Protein AF-0000000072281196 (afdb_homodimer)

Radius of gyration: 19.86 Å; Cα contacts (8 Å, |Δi|>4): 690; chains: 2; bounding box: 37×62×45 Å

Solvent-accessible surface area (backbone atoms only — not comparable to full-atom values): 16661 Å² total; per-residue (Å²): 134,69,50,53,49,83,73,92,61,89,64,59,69,56,90,56,30,40,40,41,56,37,42,72,69,38,59,84,26,31,44,44,66,24,42,41,76,70,41,63,38,76,41,50,72,68,54,45,49,52,47,49,51,49,43,40,70,46,62,42,52,48,42,40,29,27,31,32,65,86,76,60,30,38,40,30,35,32,30,33,40,55,41,82,31,65,46,61,56,46,30,25,38,22,37,49,43,76,69,27,63,27,79,91,58,58,94,67,58,54,66,54,54,49,52,52,50,45,50,51,54,31,50,78,66,50,24,49,32,39,35,38,70,44,45,75,89,52,42,66,60,44,42,75,68,63,32,40,83,72,39,32,21,30,35,39,75,108,132,69,49,53,49,83,72,93,61,89,63,59,70,56,91,57,30,40,39,41,54,38,40,73,69,36,59,84,26,32,44,46,66,26,43,41,76,71,42,64,37,75,41,49,72,68,52,46,50,52,47,50,51,49,42,41,70,46,63,41,52,47,43,39,28,26,31,30,66,88,77,60,30,40,41,29,37,35,31,33,41,56,40,84,31,66,46,59,56,47,32,25,38,23,37,52,43,76,70,26,64,28,78,93,58,59,94,67,60,54,69,53,54,49,52,53,49,45,51,50,54,30,50,77,65,50,24,50,32,40,35,38,70,42,46,77,88,52,42,66,60,43,42,73,68,65,31,40,83,70,40,33,21,31,36,39,76,108

Organism: Entamoeba histolytica (strain ATCC 30459 / HM-1:IMSS / ABRM) (NCBI:txid294381)

Secondary structure (DSSP, 8-state):
--BSS--SSPPPEETTEEEEE-BGGGGTTTHHHHHTTTS-----HHHHHHHHHHHHHHT-EEEEEEEETTTTEEEEEEEEEEEE-SHHHH-EEEEEEEEEE-GGGTTSSHHHHHHHHHHHHHHHTTEEEEEEEE-GGGHHHHHHTT-EEEEEEEEEE-/--BSS--SSPPPEETTEEEEE-BGGGGTTTHHHHHTTTS-----HHHHHHHHHHHHHHT-EEEEEEEETTTTEEEEEEEEEEEE-SHHHH-EEEEEEEEEE-GGGTTSSHHHHHHHHHHHHHHHTTEEEEEEEE-GGGHHHHHH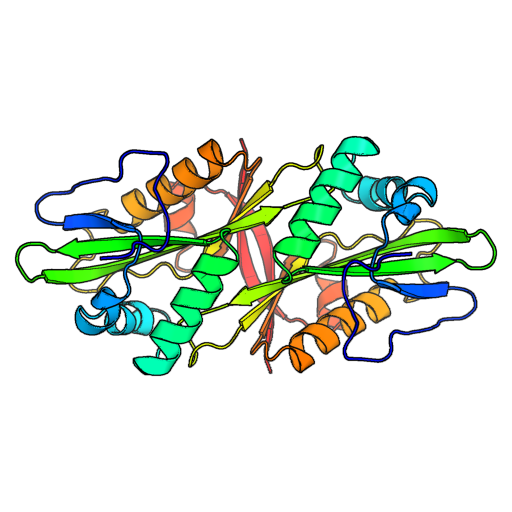TT-EEEEEEEEEE-

Structure (mmCIF, N/CA/C/O backbone):
data_AF-0000000072281196-model_v1
#
loop_
_entity.id
_entity.type
_entity.pdbx_description
1 polymer 'Glucosamine 6-phosphate N-acetyltransferase'
#
loop_
_atom_site.group_PDB
_atom_site.id
_atom_site.type_symbol
_atom_site.label_atom_id
_atom_site.label_alt_id
_atom_site.label_comp_id
_atom_site.label_asym_id
_atom_site.label_entity_id
_atom_site.label_seq_id
_atom_site.pdbx_PDB_ins_code
_atom_site.Cartn_x
_atom_site.Cartn_y
_atom_site.Cartn_z
_atom_site.occupancy
_atom_site.B_iso_or_equiv
_atom_site.auth_seq_id
_atom_site.auth_comp_id
_atom_site.auth_asym_id
_atom_site.auth_atom_id
_atom_site.pdbx_PDB_model_num
ATOM 1 N N . MET A 1 1 ? 6.977 12.156 24.516 1 64.81 1 MET A N 1
ATOM 2 C CA . MET A 1 1 ? 5.891 11.852 23.578 1 64.81 1 MET A CA 1
ATOM 3 C C . MET A 1 1 ? 6.371 10.93 22.469 1 64.81 1 MET A C 1
ATOM 5 O O . MET A 1 1 ? 7.465 11.117 21.938 1 64.81 1 MET A O 1
ATOM 9 N N . THR A 1 2 ? 5.777 9.734 22.359 1 86.81 2 THR A N 1
ATOM 10 C CA . THR A 1 2 ? 6.367 8.758 21.453 1 86.81 2 THR A CA 1
ATOM 11 C C . THR A 1 2 ? 5.918 9 20.016 1 86.81 2 THR A C 1
ATOM 13 O O . THR A 1 2 ? 4.719 8.984 19.719 1 86.81 2 THR A O 1
ATOM 16 N N . SER A 1 3 ? 6.82 9.453 19.172 1 96.12 3 SER A N 1
ATOM 17 C CA . SER A 1 3 ? 6.594 9.648 17.75 1 96.12 3 SER A CA 1
ATOM 18 C C . SER A 1 3 ? 6.414 8.32 17.031 1 96.12 3 SER A C 1
ATOM 20 O O . SER A 1 3 ? 6.961 7.301 17.453 1 96.12 3 SER A O 1
ATOM 22 N N . LEU A 1 4 ? 5.59 8.398 16.094 1 98.19 4 LEU A N 1
ATOM 23 C CA . LEU A 1 4 ? 5.328 7.184 15.328 1 98.19 4 LEU A CA 1
ATOM 24 C C . LEU A 1 4 ? 6.613 6.637 14.719 1 98.19 4 LEU A C 1
ATOM 26 O O . LEU A 1 4 ? 6.789 5.418 14.617 1 98.19 4 LEU A O 1
ATOM 30 N N . PHE A 1 5 ? 7.457 7.527 14.281 1 97.69 5 PHE A N 1
ATOM 31 C CA . PHE A 1 5 ? 8.719 7.129 13.672 1 97.69 5 PHE A CA 1
ATOM 32 C C . PHE A 1 5 ? 9.812 8.148 13.977 1 97.69 5 PHE A C 1
ATOM 34 O O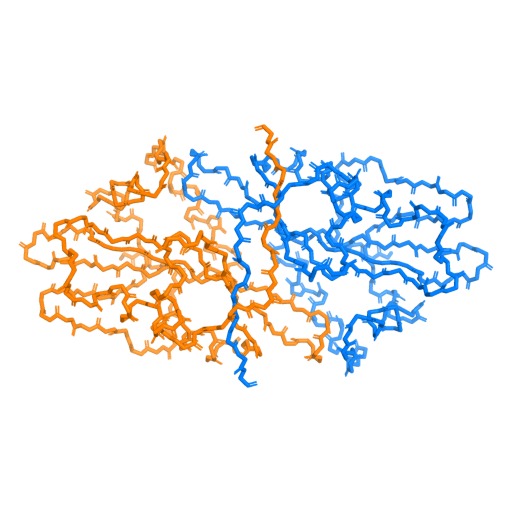 . PHE A 1 5 ? 9.523 9.273 14.383 1 97.69 5 PHE A O 1
ATOM 41 N N . ILE A 1 6 ? 11.016 7.723 13.875 1 96.62 6 ILE A N 1
ATOM 42 C CA . ILE A 1 6 ? 12.156 8.633 13.914 1 96.62 6 ILE A CA 1
ATOM 43 C C . ILE A 1 6 ? 12.531 9.047 12.492 1 96.62 6 ILE A C 1
ATOM 45 O O . ILE A 1 6 ? 12.898 8.203 11.664 1 96.62 6 ILE A O 1
ATOM 49 N N . SER A 1 7 ? 12.484 10.289 12.258 1 96.31 7 SER A N 1
ATOM 50 C CA . SER A 1 7 ? 12.703 10.75 10.891 1 96.31 7 SER A CA 1
ATOM 51 C C . SER A 1 7 ? 14.18 10.711 10.523 1 96.31 7 SER A C 1
ATOM 53 O O . SER A 1 7 ? 15.023 11.211 11.258 1 96.31 7 SER A O 1
ATOM 55 N N . PRO A 1 8 ? 14.484 10.195 9.391 1 96.81 8 PRO A N 1
ATOM 56 C CA . PRO A 1 8 ? 15.875 10.172 8.922 1 96.81 8 PRO A CA 1
ATOM 57 C C . PRO A 1 8 ? 16.297 11.492 8.273 1 96.81 8 PRO A C 1
ATOM 59 O O . PRO A 1 8 ? 17.453 11.656 7.891 1 96.81 8 PRO A O 1
ATOM 62 N N . ILE A 1 9 ? 15.359 12.414 8.078 1 97.44 9 ILE A N 1
ATOM 63 C CA . ILE A 1 9 ? 15.648 13.719 7.496 1 97.44 9 ILE A CA 1
ATOM 64 C C . ILE A 1 9 ? 15.086 14.82 8.391 1 97.44 9 ILE A C 1
ATOM 66 O O . ILE A 1 9 ? 14.242 14.555 9.258 1 97.44 9 ILE A O 1
ATOM 70 N N . GLN A 1 10 ? 15.586 15.984 8.086 1 97.69 10 GLN A N 1
ATOM 71 C CA . GLN A 1 10 ? 14.984 17.141 8.742 1 97.69 10 GLN A CA 1
ATOM 72 C C . GLN A 1 10 ? 13.641 17.5 8.117 1 97.69 10 GLN A C 1
ATOM 74 O O . GLN A 1 10 ? 13.547 17.672 6.902 1 97.69 10 GLN A O 1
ATOM 79 N N . LEU A 1 11 ? 12.617 17.609 8.945 1 98.44 11 LEU A N 1
ATOM 80 C CA . LEU A 1 11 ? 11.289 17.953 8.445 1 98.44 11 LEU A CA 1
ATOM 81 C C . LEU A 1 11 ? 11.102 19.469 8.438 1 98.44 11 LEU A C 1
ATOM 83 O O . LEU A 1 11 ? 11.719 20.188 9.234 1 98.44 11 LEU A O 1
ATOM 87 N N . PRO A 1 12 ? 10.234 19.953 7.617 1 98.06 12 PRO A N 1
ATOM 88 C CA . PRO A 1 12 ? 10.141 21.391 7.363 1 98.06 12 PRO A CA 1
ATOM 89 C C . PRO A 1 12 ? 9.461 22.141 8.5 1 98.06 12 PRO A C 1
ATOM 91 O O . PRO A 1 12 ? 8.727 21.547 9.289 1 98.06 12 PRO A O 1
ATOM 94 N N . GLN A 1 13 ? 9.812 23.391 8.562 1 97.62 13 GLN A N 1
ATOM 95 C CA . GLN A 1 13 ? 9.125 24.422 9.336 1 97.62 13 GLN A CA 1
ATOM 96 C C . GLN A 1 13 ? 8.742 25.609 8.461 1 97.62 13 GLN A C 1
ATOM 98 O O . GLN A 1 13 ? 9.602 26.203 7.812 1 97.62 13 GLN A O 1
ATOM 103 N N . VAL A 1 14 ? 7.465 25.906 8.422 1 96.5 14 VAL A N 1
ATOM 104 C CA . VAL A 1 14 ? 6.957 27 7.617 1 96.5 14 VAL A CA 1
ATOM 105 C C . VAL A 1 14 ? 6.195 27.984 8.508 1 96.5 14 VAL A C 1
ATOM 107 O O . VAL A 1 14 ? 5.039 27.734 8.859 1 96.5 14 VAL A O 1
ATOM 110 N N . GLY A 1 15 ? 6.855 29.109 8.766 1 95.88 15 GLY A N 1
ATOM 111 C CA . GLY A 1 15 ? 6.23 30 9.734 1 95.88 15 GLY A CA 1
ATOM 112 C C . GLY A 1 15 ? 5.953 29.328 11.07 1 95.88 15 GLY A C 1
ATOM 113 O O . GLY A 1 15 ? 6.875 28.844 11.719 1 95.88 15 GLY A O 1
ATOM 114 N N . THR A 1 16 ? 4.691 29.297 11.438 1 97.06 16 THR A N 1
ATOM 115 C CA . THR A 1 16 ? 4.324 28.703 12.711 1 97.06 16 THR A CA 1
ATOM 116 C C . THR A 1 16 ? 3.975 27.219 12.539 1 97.06 16 THR A C 1
ATOM 118 O O . THR A 1 16 ? 3.635 26.547 13.516 1 97.06 16 THR A O 1
ATOM 121 N N . ILE A 1 17 ? 4.051 26.75 11.344 1 98.19 17 ILE A N 1
ATOM 122 C CA . ILE A 1 17 ? 3.65 25.375 11.07 1 98.19 17 ILE A CA 1
ATOM 123 C C . ILE A 1 17 ? 4.871 24.453 11.148 1 98.19 17 ILE A C 1
ATOM 125 O O . ILE A 1 17 ? 5.801 24.578 10.352 1 98.19 17 ILE A O 1
ATOM 129 N N . GLN A 1 18 ? 4.84 23.531 12.086 1 98.56 18 GLN A N 1
ATOM 130 C CA . GLN A 1 18 ? 5.914 22.562 12.258 1 98.56 18 GLN A CA 1
ATOM 131 C C . GLN A 1 18 ? 5.52 21.203 11.703 1 98.56 18 GLN A C 1
ATOM 133 O O . GLN A 1 18 ? 4.539 20.594 12.156 1 98.56 18 GLN A O 1
ATOM 138 N N . PHE A 1 19 ? 6.262 20.719 10.672 1 98.81 19 PHE A N 1
ATOM 139 C CA . PHE A 1 19 ? 6.094 19.344 10.188 1 98.81 19 PHE A CA 1
ATOM 140 C C . PHE A 1 19 ? 6.832 18.359 11.086 1 98.81 19 PHE A C 1
ATOM 142 O O . PHE A 1 19 ? 7.992 18.594 11.445 1 98.81 19 PHE A O 1
ATOM 149 N N . ARG A 1 20 ? 6.199 17.312 11.422 1 98.75 20 ARG A N 1
ATOM 150 C CA . ARG A 1 20 ? 6.816 16.297 12.273 1 98.75 20 ARG A CA 1
ATOM 151 C C . ARG A 1 20 ? 6.082 14.969 12.164 1 98.75 20 ARG A C 1
ATOM 153 O O . ARG A 1 20 ? 5.043 14.875 11.508 1 98.75 20 ARG A O 1
ATOM 160 N N . ALA A 1 21 ? 6.664 13.93 12.836 1 98.88 21 ALA A N 1
ATOM 161 C CA . ALA A 1 21 ? 6.023 12.617 12.875 1 98.88 21 ALA A CA 1
ATOM 162 C C . ALA A 1 21 ? 4.762 12.648 13.734 1 98.88 21 ALA A C 1
ATOM 164 O O . ALA A 1 21 ? 4.711 13.352 14.75 1 98.88 21 ALA A O 1
ATOM 165 N N . LEU A 1 22 ? 3.777 11.898 13.359 1 98.88 22 LEU A N 1
ATOM 166 C CA . LEU A 1 22 ? 2.547 11.742 14.125 1 98.88 22 LEU A CA 1
ATOM 167 C C . LEU A 1 22 ? 2.85 11.258 15.539 1 98.88 22 LEU A C 1
ATOM 169 O O . LEU A 1 22 ? 3.734 10.422 15.742 1 98.88 22 LEU A O 1
ATOM 173 N N . GLN A 1 23 ? 2.113 11.758 16.484 1 98.62 23 GLN A N 1
ATOM 174 C CA . GLN A 1 23 ? 2.145 11.32 17.875 1 98.62 23 GLN A CA 1
ATOM 175 C C . GLN A 1 23 ? 0.745 10.961 18.375 1 98.62 23 GLN A C 1
ATOM 177 O O . GLN A 1 23 ? -0.253 11.398 17.797 1 98.62 23 GLN A O 1
ATOM 182 N N . LYS A 1 24 ? 0.709 10.219 19.453 1 98 24 LYS A N 1
ATOM 183 C CA . LYS A 1 24 ? -0.588 9.828 20 1 98 24 LYS A CA 1
ATOM 184 C C . LYS A 1 24 ? -1.387 11.055 20.438 1 98 24 LYS A C 1
ATOM 186 O O . LYS A 1 24 ? -2.605 11.102 20.266 1 98 24 LYS A O 1
ATOM 191 N N . GLU A 1 25 ? -0.734 12.023 20.938 1 98.06 25 GLU A N 1
ATOM 192 C CA . GLU A 1 25 ? -1.374 13.227 21.453 1 98.06 25 GLU A CA 1
ATOM 193 C C . GLU A 1 25 ? -2.064 14.016 20.344 1 98.06 25 GLU A C 1
ATOM 195 O O . GLU A 1 25 ? -2.867 14.906 20.609 1 98.06 25 GLU A O 1
ATOM 200 N N . ASP A 1 26 ? -1.761 13.703 19.141 1 98.5 26 ASP A N 1
ATOM 201 C CA . ASP A 1 26 ? -2.303 14.453 18.016 1 98.5 26 ASP A CA 1
ATOM 202 C C . ASP A 1 26 ? -3.789 14.164 17.828 1 98.5 26 ASP A C 1
ATOM 204 O O . ASP A 1 26 ? -4.492 14.914 17.141 1 98.5 26 ASP A O 1
ATOM 208 N N . TYR A 1 27 ? -4.203 13.055 18.438 1 98.31 27 TYR A N 1
ATOM 209 C CA . TYR A 1 27 ? -5.645 12.852 18.453 1 98.31 27 TYR A CA 1
ATOM 210 C C . TYR A 1 27 ? -6.363 14.062 19.047 1 98.31 27 TYR A C 1
ATOM 212 O O . TYR A 1 27 ? -7.305 14.586 18.438 1 98.31 27 TYR A O 1
ATOM 220 N N . ASP A 1 28 ? -5.883 14.523 20.156 1 98.12 28 ASP A N 1
ATOM 221 C CA . ASP A 1 28 ? -6.512 15.625 20.875 1 98.12 28 ASP A CA 1
ATOM 222 C C . ASP A 1 28 ? -6.203 16.969 20.203 1 98.12 28 ASP A C 1
ATOM 224 O O . ASP A 1 28 ? -6.84 17.969 20.5 1 98.12 28 ASP A O 1
ATOM 228 N N . LYS A 1 29 ? -5.27 16.953 19.297 1 98.25 29 LYS A N 1
ATOM 229 C CA . LYS A 1 29 ? -4.918 18.188 18.594 1 98.25 29 LYS A CA 1
ATOM 230 C C . LYS A 1 29 ? -5.668 18.297 17.281 1 98.25 29 LYS A C 1
ATOM 232 O O . LYS A 1 29 ? -5.43 19.234 16.5 1 98.25 29 LYS A O 1
ATOM 237 N N . GLY A 1 30 ? -6.504 17.312 16.922 1 97.75 30 GLY A N 1
ATOM 238 C CA . GLY A 1 30 ? -7.461 17.484 15.836 1 97.75 30 GLY A CA 1
ATOM 239 C C . GLY A 1 30 ? -7.051 16.766 14.562 1 97.75 30 GLY A C 1
ATOM 240 O O . GLY A 1 30 ? -7.48 17.141 13.469 1 97.75 30 GLY A O 1
ATOM 241 N N . VAL A 1 31 ? -6.242 15.773 14.672 1 98.31 31 VAL A N 1
ATOM 242 C CA . VAL A 1 31 ? -5.793 15.094 13.461 1 98.31 31 VAL A CA 1
ATOM 243 C C . VAL A 1 31 ? -6.988 14.469 12.75 1 98.31 31 VAL A C 1
ATOM 245 O O . VAL A 1 31 ? -7.059 14.484 11.516 1 98.31 31 VAL A O 1
ATOM 248 N N . CYS A 1 32 ? -7.961 13.953 13.445 1 97.94 32 CYS A N 1
ATOM 249 C CA . CYS A 1 32 ? -9.141 13.359 12.82 1 97.94 32 CYS A CA 1
ATOM 250 C C . CYS A 1 32 ? -9.992 14.422 12.141 1 97.94 32 CYS A C 1
ATOM 252 O O . CYS A 1 32 ? -10.617 14.164 11.109 1 97.94 32 CYS A O 1
ATOM 254 N N . SER A 1 33 ? -10.031 15.578 12.727 1 96.88 33 SER A N 1
ATOM 255 C CA . SER A 1 33 ? -10.766 16.672 12.094 1 96.88 33 SER A CA 1
ATOM 256 C C . SER A 1 33 ? -10.172 17.016 10.727 1 96.88 33 SER A C 1
ATOM 258 O O . SER A 1 33 ? -10.914 17.328 9.789 1 96.88 33 SER A O 1
ATOM 260 N N . VAL A 1 34 ? -8.891 16.969 10.578 1 97.88 34 VAL A N 1
ATOM 261 C CA . VAL A 1 34 ? -8.227 17.219 9.305 1 97.88 34 VAL A CA 1
ATOM 262 C C . VAL A 1 34 ? -8.539 16.094 8.32 1 97.88 34 VAL A C 1
ATOM 264 O O . VAL A 1 34 ? -8.922 16.359 7.176 1 97.88 34 VAL A O 1
ATOM 267 N N . LEU A 1 35 ? -8.453 14.836 8.797 1 98 35 LEU A N 1
ATOM 268 C CA . LEU A 1 35 ? -8.688 13.664 7.961 1 98 35 LEU A CA 1
ATOM 269 C C . LEU A 1 35 ? -10.125 13.633 7.465 1 98 35 LEU A C 1
ATOM 271 O O . LEU A 1 35 ? -10.406 13.125 6.379 1 98 35 LEU A O 1
ATOM 275 N N . GLU A 1 36 ? -11.016 14.203 8.203 1 96.88 36 GLU A N 1
ATOM 276 C CA . GLU A 1 36 ? -12.43 14.234 7.848 1 96.88 36 GLU A CA 1
ATOM 277 C C . GLU A 1 36 ? -12.664 15.031 6.57 1 96.88 36 GLU A C 1
ATOM 279 O O . GLU A 1 36 ? -13.703 14.883 5.922 1 96.88 36 GLU A O 1
ATOM 284 N N . GLN A 1 37 ? -11.773 15.875 6.25 1 93.81 37 GLN A N 1
ATOM 285 C CA . GLN A 1 37 ? -11.883 16.625 5.008 1 93.81 37 GLN A CA 1
ATOM 286 C C . GLN A 1 37 ? -11.609 15.742 3.799 1 93.81 37 GLN A C 1
ATOM 288 O O . GLN A 1 37 ? -11.867 16.141 2.66 1 93.81 37 GLN A O 1
ATOM 293 N N . LEU A 1 38 ? -11.078 14.609 4.016 1 93.12 38 LEU A N 1
ATOM 294 C CA . LEU A 1 38 ? -10.844 13.594 2.988 1 93.12 38 LEU A CA 1
ATOM 295 C C . LEU A 1 38 ? -11.977 12.578 2.957 1 93.12 38 LEU A C 1
ATOM 297 O O . LEU A 1 38 ? -12.508 12.266 1.887 1 93.12 38 LEU A O 1
ATOM 301 N N . THR A 1 39 ? -12.352 12.031 4.062 1 93.38 39 THR A N 1
ATOM 302 C CA . THR A 1 39 ? -13.375 11.008 4.254 1 93.38 39 THR A CA 1
ATOM 303 C C . THR A 1 39 ? -13.75 10.883 5.727 1 93.38 39 THR A C 1
ATOM 305 O O . THR A 1 39 ? -13.25 11.641 6.566 1 93.38 39 THR A O 1
ATOM 308 N N . SER A 1 40 ? -14.562 9.922 6.008 1 91.5 40 SER A N 1
ATOM 309 C CA . SER A 1 40 ? -15.008 9.734 7.383 1 91.5 40 SER A CA 1
ATOM 310 C C . SER A 1 40 ? -13.852 9.344 8.289 1 91.5 40 SER A C 1
ATOM 312 O O . SER A 1 40 ? -13.062 8.461 7.957 1 91.5 40 SER A O 1
ATOM 314 N N . CYS A 1 41 ? -13.719 10.055 9.367 1 92.94 41 CYS A N 1
ATOM 315 C CA . CYS A 1 41 ? -12.805 9.68 10.438 1 92.94 41 CYS A CA 1
ATOM 316 C C . CYS A 1 41 ? -13.539 9.562 11.766 1 92.94 41 CYS A C 1
ATOM 318 O O . CYS A 1 41 ? -13.359 10.391 12.656 1 92.94 41 CYS A O 1
ATOM 320 N N . SER A 1 42 ? -14.32 8.586 11.898 1 89.62 42 SER A N 1
ATOM 321 C CA . SER A 1 42 ? -15.102 8.305 13.094 1 89.62 42 SER A CA 1
ATOM 322 C C . SER A 1 42 ? -14.312 7.438 14.07 1 89.62 42 SER A C 1
ATOM 324 O O . SER A 1 42 ? -14.891 6.621 14.797 1 89.62 42 SER A O 1
ATOM 326 N N . THR A 1 43 ? -13.062 7.535 14.078 1 95.19 43 THR A N 1
ATOM 327 C CA . THR A 1 43 ? -12.18 6.766 14.953 1 95.19 43 THR A CA 1
ATOM 328 C C . THR A 1 43 ? -12.094 7.402 16.328 1 95.19 43 THR A C 1
ATOM 330 O O . THR A 1 43 ? -11.711 8.57 16.469 1 95.19 43 THR A O 1
ATOM 333 N N . ASP A 1 44 ? -12.438 6.719 17.359 1 97.06 44 ASP A N 1
ATOM 334 C CA . ASP A 1 44 ? -12.32 7.281 18.703 1 97.06 44 ASP A CA 1
ATOM 335 C C . ASP A 1 44 ? -10.883 7.18 19.219 1 97.06 44 ASP A C 1
ATOM 337 O O . ASP A 1 44 ? -10.023 6.594 18.562 1 97.06 44 ASP A O 1
ATOM 341 N N . LYS A 1 45 ? -10.664 7.719 20.375 1 97.75 45 LYS A N 1
ATOM 342 C CA . LYS A 1 45 ? -9.305 7.859 20.891 1 97.75 45 LYS A CA 1
ATOM 343 C C . LYS A 1 45 ? -8.672 6.5 21.156 1 97.75 45 LYS A C 1
ATOM 345 O O . LYS A 1 45 ? -7.496 6.289 20.859 1 97.75 45 LYS A O 1
ATOM 350 N N . ASN A 1 46 ? -9.398 5.594 21.688 1 97.88 46 ASN A N 1
ATOM 351 C CA . ASN A 1 46 ? -8.875 4.266 21.969 1 97.88 46 ASN A CA 1
ATOM 352 C C . ASN A 1 46 ? -8.445 3.549 20.688 1 97.88 46 ASN A C 1
ATOM 354 O O . ASN A 1 46 ? -7.359 2.975 20.609 1 97.88 46 ASN A O 1
ATOM 358 N N . LYS A 1 47 ? -9.383 3.572 19.766 1 97.38 47 LYS A N 1
ATOM 359 C CA . LYS A 1 47 ? -9.07 2.955 18.484 1 97.38 47 LYS A CA 1
ATOM 360 C C . LYS A 1 47 ? -7.867 3.627 17.828 1 97.38 47 LYS A C 1
ATOM 362 O O . LYS A 1 47 ? -7.004 2.953 17.266 1 97.38 47 LYS A O 1
ATOM 367 N N . PHE A 1 48 ? -7.82 4.941 17.906 1 98.19 48 PHE A N 1
ATOM 368 C CA . PHE A 1 48 ? -6.68 5.684 17.391 1 98.19 48 PHE A CA 1
ATOM 369 C C . PHE A 1 48 ? -5.379 5.176 18 1 98.19 48 PHE A C 1
ATOM 371 O O . PHE A 1 48 ? -4.406 4.922 17.297 1 98.19 48 PHE A O 1
ATOM 378 N N . ASN A 1 49 ? -5.355 5.012 19.281 1 98.12 49 ASN A N 1
ATOM 379 C CA . ASN A 1 49 ? -4.168 4.539 19.984 1 98.12 49 ASN A CA 1
ATOM 380 C C . ASN A 1 49 ? -3.789 3.125 19.547 1 98.12 49 ASN A C 1
ATOM 382 O O . ASN A 1 49 ? -2.607 2.816 19.391 1 98.12 49 ASN A O 1
ATOM 386 N N . ASP A 1 50 ? -4.785 2.32 19.391 1 97.81 50 ASP A N 1
ATOM 387 C CA . ASP A 1 50 ? -4.539 0.955 18.938 1 97.81 50 ASP A CA 1
ATOM 388 C C . ASP A 1 50 ? -3.889 0.941 17.562 1 97.81 50 ASP A C 1
ATOM 390 O O . ASP A 1 50 ? -2.92 0.213 17.328 1 97.81 50 ASP A O 1
ATOM 394 N N . VAL A 1 51 ? -4.473 1.694 16.688 1 97.94 51 VAL A N 1
ATOM 395 C CA . VAL A 1 51 ? -3.957 1.758 15.32 1 97.94 51 VAL A CA 1
ATOM 396 C C . VAL A 1 51 ? -2.539 2.322 15.328 1 97.94 51 VAL A C 1
ATOM 398 O O . VAL A 1 51 ? -1.656 1.812 14.633 1 97.94 51 VAL A O 1
ATOM 401 N N . PHE A 1 52 ? -2.318 3.357 16.094 1 98.5 52 PHE A N 1
ATOM 402 C CA . PHE A 1 52 ? -0.998 3.957 16.25 1 98.5 52 PHE A CA 1
ATOM 403 C C . PHE A 1 52 ? 0.026 2.912 16.672 1 98.5 52 PHE A C 1
ATOM 405 O O . PHE A 1 52 ? 1.106 2.818 16.094 1 98.5 52 PHE A O 1
ATOM 412 N N . ASP A 1 53 ? -0.297 2.137 17.656 1 97.94 53 ASP A N 1
ATOM 413 C CA . ASP A 1 53 ? 0.621 1.125 18.172 1 97.94 53 ASP A CA 1
ATOM 414 C C . ASP A 1 53 ? 0.903 0.056 17.109 1 97.94 53 ASP A C 1
ATOM 416 O O . ASP A 1 53 ? 2.033 -0.422 16.984 1 97.94 53 ASP A O 1
ATOM 420 N N . LEU A 1 54 ? -0.131 -0.298 16.422 1 96.94 54 LEU A N 1
ATOM 421 C CA . LEU A 1 54 ? 0.035 -1.271 15.352 1 96.94 54 LEU A CA 1
ATOM 422 C C . LEU A 1 54 ? 0.992 -0.748 14.289 1 96.94 54 LEU A C 1
ATOM 424 O O . LEU A 1 54 ? 1.917 -1.452 13.875 1 96.94 54 LEU A O 1
ATOM 428 N N . MET A 1 55 ? 0.751 0.479 13.859 1 97.75 55 MET A N 1
ATOM 429 C CA . MET A 1 55 ? 1.597 1.095 12.836 1 97.75 55 MET A CA 1
ATOM 430 C C . MET A 1 55 ? 3.043 1.187 13.312 1 97.75 55 MET A C 1
ATOM 432 O O . MET A 1 55 ? 3.971 0.949 12.539 1 97.75 55 MET A O 1
ATOM 436 N N . LYS A 1 56 ? 3.143 1.54 14.539 1 96.81 56 LYS A N 1
ATOM 437 C CA . LYS A 1 56 ? 4.488 1.65 15.102 1 96.81 56 LYS A CA 1
ATOM 438 C C . LYS A 1 56 ? 5.199 0.301 15.094 1 96.81 56 LYS A C 1
ATOM 440 O O . LYS A 1 56 ? 6.383 0.219 14.773 1 96.81 56 LYS A O 1
ATOM 445 N N . LYS A 1 57 ? 4.496 -0.717 15.43 1 95.56 57 LYS A N 1
ATOM 446 C CA . LYS A 1 57 ? 5.047 -2.068 15.453 1 95.56 57 LYS A CA 1
ATOM 447 C C . LYS A 1 57 ? 5.457 -2.52 14.055 1 95.56 57 LYS A C 1
ATOM 449 O O . LYS A 1 57 ? 6.504 -3.148 13.883 1 95.56 57 LYS A O 1
ATOM 454 N N . GLU A 1 58 ? 4.645 -2.281 13.109 1 95.38 58 GLU A N 1
ATOM 455 C CA . GLU A 1 58 ? 4.918 -2.684 11.734 1 95.38 58 GLU A CA 1
ATOM 456 C C . GLU A 1 58 ? 6.121 -1.936 11.164 1 95.38 58 GLU A C 1
ATOM 458 O O . GLU A 1 58 ? 6.816 -2.445 10.289 1 95.38 58 GLU A O 1
ATOM 463 N N . ASN A 1 59 ? 6.277 -0.654 11.555 1 95.75 59 ASN A N 1
ATOM 464 C CA . ASN A 1 59 ? 7.48 0.135 11.312 1 95.75 59 ASN A CA 1
ATOM 465 C C . ASN A 1 59 ? 7.656 0.457 9.836 1 95.75 59 ASN A C 1
ATOM 467 O O . ASN A 1 59 ? 8.781 0.533 9.336 1 95.75 59 ASN A O 1
ATOM 471 N N . ASN A 1 60 ? 6.633 0.514 9.094 1 97.75 60 ASN A N 1
ATOM 472 C CA . ASN A 1 60 ? 6.719 0.876 7.68 1 97.75 60 ASN A CA 1
ATOM 473 C C . ASN A 1 60 ? 5.754 2.008 7.332 1 97.75 60 ASN A C 1
ATOM 475 O O . ASN A 1 60 ? 5.375 2.168 6.172 1 97.75 60 ASN A O 1
ATOM 479 N N . TYR A 1 61 ? 5.352 2.695 8.391 1 98.5 61 TYR A N 1
ATOM 480 C CA . TYR A 1 61 ? 4.52 3.887 8.258 1 98.5 61 TYR A CA 1
ATOM 481 C C . TYR A 1 61 ? 5.312 5.145 8.602 1 98.5 61 TYR A C 1
ATOM 483 O O . TYR A 1 61 ? 5.922 5.227 9.672 1 98.5 61 TYR A O 1
ATOM 491 N N . TYR A 1 62 ? 5.242 6.125 7.715 1 98.75 62 TYR A N 1
ATOM 492 C CA . TYR A 1 62 ? 5.715 7.48 7.965 1 98.75 62 TYR A CA 1
ATOM 493 C C . TYR A 1 62 ? 4.582 8.492 7.816 1 98.75 62 TYR A C 1
ATOM 495 O O . TYR A 1 62 ? 4.336 9 6.719 1 98.75 62 TYR A O 1
ATOM 503 N N . ILE A 1 63 ? 3.938 8.742 8.898 1 98.88 63 ILE A N 1
ATOM 504 C CA . ILE A 1 63 ? 2.855 9.727 8.891 1 98.88 63 ILE A CA 1
ATOM 505 C C . ILE A 1 63 ? 3.373 11.07 9.391 1 98.88 63 ILE A C 1
ATOM 507 O O . ILE A 1 63 ? 3.783 11.195 10.547 1 98.88 63 ILE A O 1
ATOM 511 N N . VAL A 1 64 ? 3.33 12.016 8.516 1 98.94 64 VAL A N 1
ATOM 512 C CA . VAL A 1 64 ? 3.777 13.375 8.812 1 98.94 64 VAL A CA 1
ATOM 513 C C . VAL A 1 64 ? 2.57 14.266 9.086 1 98.94 64 VAL A C 1
ATOM 515 O O . VAL A 1 64 ? 1.567 14.203 8.367 1 98.94 64 VAL A O 1
ATOM 518 N N . VAL A 1 65 ? 2.656 15.055 10.156 1 98.88 65 VAL A N 1
ATOM 519 C CA . VAL A 1 65 ? 1.632 16.047 10.453 1 98.88 65 VAL A CA 1
ATOM 520 C C . VAL A 1 65 ? 2.258 17.438 10.484 1 98.88 65 VAL A C 1
ATOM 522 O O . VAL A 1 65 ? 3.477 17.578 10.617 1 98.88 65 VAL A O 1
ATOM 525 N N . GLY A 1 66 ? 1.418 18.406 10.164 1 98.75 66 GLY A N 1
ATOM 526 C CA . GLY A 1 66 ? 1.75 19.797 10.414 1 98.75 66 GLY A CA 1
ATOM 527 C C . GLY A 1 66 ? 0.981 20.406 11.57 1 98.75 66 GLY A C 1
ATOM 528 O O . GLY A 1 66 ? -0.251 20.422 11.562 1 98.75 66 GLY A O 1
ATOM 529 N N . GLU A 1 67 ? 1.719 20.844 12.578 1 98.75 67 GLU A N 1
ATOM 530 C CA . GLU A 1 67 ? 1.105 21.5 13.727 1 98.75 67 GLU A CA 1
ATOM 531 C C . GLU A 1 67 ? 1.312 23 13.672 1 98.75 67 GLU A C 1
ATOM 533 O O . GLU A 1 67 ? 2.438 23.484 13.508 1 98.75 67 GLU A O 1
ATOM 538 N N . ASP A 1 68 ? 0.204 23.719 13.719 1 98.44 68 ASP A N 1
ATOM 539 C CA . ASP A 1 68 ? 0.323 25.156 13.945 1 98.44 68 ASP A CA 1
ATOM 540 C C . ASP A 1 68 ? 0.66 25.453 15.406 1 98.44 68 ASP A C 1
ATOM 542 O O . ASP A 1 68 ? -0.192 25.312 16.281 1 98.44 68 ASP A O 1
ATOM 546 N N . LEU A 1 69 ? 1.86 25.922 15.617 1 97.69 69 LEU A N 1
ATOM 547 C CA . LEU A 1 69 ? 2.369 26.109 16.969 1 97.69 69 LEU A CA 1
ATOM 548 C C . LEU A 1 69 ? 1.634 27.234 17.672 1 97.69 69 LEU A C 1
ATOM 550 O O . LEU A 1 69 ? 1.632 27.312 18.906 1 97.69 69 LEU A O 1
ATOM 554 N N . SER A 1 70 ? 1.021 28.094 16.922 1 97.56 70 SER A N 1
ATOM 555 C CA . SER A 1 70 ? 0.274 29.203 17.516 1 97.56 70 SER A CA 1
ATOM 556 C C . SER A 1 70 ? -1.033 28.719 18.141 1 97.56 70 SER A C 1
ATOM 558 O O . SER A 1 70 ? -1.523 29.297 19.109 1 97.56 70 SER A O 1
ATOM 560 N N . THR A 1 71 ? -1.637 27.656 17.672 1 97.44 71 THR A N 1
ATOM 561 C CA . THR A 1 71 ? -2.924 27.172 18.156 1 97.44 71 THR A CA 1
ATOM 562 C C . THR A 1 71 ? -2.783 25.766 18.734 1 97.44 71 THR A C 1
ATOM 564 O O . THR A 1 71 ? -3.707 25.25 19.375 1 97.44 71 THR A O 1
ATOM 567 N N . SER A 1 72 ? -1.665 25.141 18.484 1 98.12 72 SER A N 1
ATOM 568 C CA . SER A 1 72 ? -1.393 23.766 18.875 1 98.12 72 SER A CA 1
ATOM 569 C C . SER A 1 72 ? -2.352 22.797 18.188 1 98.12 72 SER A C 1
ATOM 571 O O . SER A 1 72 ? -2.777 21.812 18.781 1 98.12 72 SER A O 1
ATOM 573 N N . GLN A 1 73 ? -2.771 23.125 17 1 98.25 73 GLN A N 1
ATOM 574 C CA . GLN A 1 73 ? -3.678 22.281 16.234 1 98.25 73 GLN A CA 1
ATOM 575 C C . GLN A 1 73 ? -2.959 21.641 15.047 1 98.25 73 GLN A C 1
ATOM 577 O O . GLN A 1 73 ? -2.096 22.266 14.43 1 98.25 73 GLN A O 1
ATOM 582 N N . ILE A 1 74 ? -3.336 20.422 14.781 1 98.62 74 ILE A N 1
ATOM 583 C CA . ILE A 1 74 ? -2.891 19.781 13.547 1 98.62 74 ILE A CA 1
ATOM 584 C C . ILE A 1 74 ? -3.67 20.344 12.359 1 98.62 74 ILE A C 1
ATOM 586 O O . ILE A 1 74 ? -4.898 20.422 12.398 1 98.62 74 ILE A O 1
ATOM 590 N N . ILE A 1 75 ? -2.926 20.719 11.305 1 98.56 75 ILE A N 1
ATOM 591 C CA . ILE A 1 75 ? -3.643 21.406 10.227 1 98.56 75 ILE A CA 1
ATOM 592 C C . ILE A 1 75 ? -3.416 20.656 8.906 1 98.56 75 ILE A C 1
ATOM 594 O O . ILE A 1 75 ? -4.066 20.969 7.906 1 98.56 75 ILE A O 1
ATOM 598 N N . LEU A 1 76 ? -2.562 19.719 8.836 1 98.69 76 LEU A N 1
ATOM 599 C CA . LEU A 1 76 ? -2.371 18.875 7.664 1 98.69 76 LEU A CA 1
ATOM 600 C C . LEU A 1 76 ? -1.781 17.531 8.055 1 98.69 76 LEU A C 1
ATOM 602 O O . LEU A 1 76 ? -1.22 17.391 9.141 1 98.69 76 LEU A O 1
ATOM 606 N N . THR A 1 77 ? -1.96 16.547 7.207 1 98.75 77 THR A N 1
ATOM 607 C CA . THR A 1 77 ? -1.376 15.227 7.41 1 98.75 77 THR A CA 1
ATOM 608 C C . THR A 1 77 ? -1.189 14.508 6.074 1 98.75 77 THR A C 1
ATOM 610 O O . THR A 1 77 ? -1.873 14.812 5.098 1 98.75 77 THR A O 1
ATOM 613 N N . GLY A 1 78 ? -0.265 13.633 6.051 1 98.81 78 GLY A N 1
ATOM 614 C CA . GLY A 1 78 ? -0.002 12.734 4.938 1 98.81 78 GLY A CA 1
ATOM 615 C C . GLY A 1 78 ? 0.76 11.484 5.348 1 98.81 78 GLY A C 1
ATOM 616 O O . GLY A 1 78 ? 1.547 11.516 6.293 1 98.81 78 GLY A O 1
ATOM 617 N N . THR A 1 79 ? 0.544 10.453 4.617 1 98.88 79 THR A N 1
ATOM 618 C CA . THR A 1 79 ? 1.135 9.164 4.957 1 98.88 79 THR A CA 1
ATOM 619 C C . THR A 1 79 ? 2.027 8.664 3.826 1 98.88 79 THR A C 1
ATOM 621 O O . THR A 1 79 ? 1.653 8.734 2.652 1 98.88 79 THR A O 1
ATOM 624 N N . LEU A 1 80 ? 3.236 8.273 4.129 1 98.88 80 LEU A N 1
ATOM 625 C CA . LEU A 1 80 ? 4.059 7.398 3.299 1 98.88 80 LEU A CA 1
ATOM 626 C C . LEU A 1 80 ? 4.07 5.977 3.85 1 98.88 80 LEU A C 1
ATOM 628 O O . LEU A 1 80 ? 4.555 5.742 4.961 1 98.88 80 LEU A O 1
ATOM 632 N N . PHE A 1 81 ? 3.477 5.023 3.143 1 98.88 81 PHE A N 1
ATOM 633 C CA . PHE A 1 81 ? 3.424 3.605 3.471 1 98.88 81 PHE A CA 1
ATOM 634 C C . PHE A 1 81 ? 4.398 2.812 2.611 1 98.88 81 PHE A C 1
ATOM 636 O O . PHE A 1 81 ? 4.234 2.73 1.392 1 98.88 81 PHE A O 1
ATOM 643 N N . ILE A 1 82 ? 5.418 2.215 3.209 1 98.69 82 ILE A N 1
ATOM 644 C CA . ILE A 1 82 ? 6.516 1.619 2.457 1 98.69 82 ILE A CA 1
ATOM 645 C C . ILE A 1 82 ? 6.25 0.13 2.248 1 98.69 82 ILE A C 1
ATOM 647 O O . ILE A 1 82 ? 6.012 -0.604 3.209 1 98.69 82 ILE A O 1
ATOM 651 N N . GLU A 1 83 ? 6.293 -0.279 1.049 1 98.69 83 GLU A N 1
ATOM 652 C CA . GLU A 1 83 ? 6.098 -1.668 0.643 1 98.69 83 GLU A CA 1
ATOM 653 C C . GLU A 1 83 ? 7.414 -2.303 0.208 1 98.69 83 GLU A C 1
ATOM 655 O O . GLU A 1 83 ? 8.023 -1.87 -0.771 1 98.69 83 GLU A O 1
ATOM 660 N N . SER A 1 84 ? 7.848 -3.346 0.897 1 98.06 84 SER A N 1
ATOM 661 C CA . SER A 1 84 ? 9 -4.125 0.448 1 98.06 84 SER A CA 1
ATOM 662 C C . SER A 1 84 ? 8.641 -4.988 -0.76 1 98.06 84 SER A C 1
ATOM 664 O O . SER A 1 84 ? 7.559 -5.57 -0.817 1 98.06 84 SER A O 1
ATOM 666 N N . LYS A 1 85 ? 9.562 -5.016 -1.694 1 98.12 85 LYS A N 1
ATOM 667 C CA . LYS A 1 85 ? 9.328 -5.773 -2.918 1 98.12 85 LYS A CA 1
ATOM 668 C C . LYS A 1 85 ? 10.375 -6.867 -3.1 1 98.12 85 LYS A C 1
ATOM 670 O O . LYS A 1 85 ? 11.547 -6.68 -2.746 1 98.12 85 LYS A O 1
ATOM 675 N N . ILE A 1 86 ? 9.922 -7.984 -3.643 1 97.75 86 ILE A N 1
ATOM 676 C CA . ILE A 1 86 ? 10.875 -8.992 -4.094 1 97.75 86 ILE A CA 1
ATOM 677 C C . ILE A 1 86 ? 11.523 -8.539 -5.395 1 97.75 86 ILE A C 1
ATOM 679 O O . ILE A 1 86 ? 12.734 -8.711 -5.586 1 97.75 86 ILE A O 1
ATOM 683 N N . ILE A 1 87 ? 10.703 -7.941 -6.254 1 97.38 87 ILE A N 1
ATOM 684 C CA . ILE A 1 87 ? 11.188 -7.445 -7.535 1 97.38 87 ILE A CA 1
ATOM 685 C C . ILE A 1 87 ? 12.141 -6.27 -7.309 1 97.38 87 ILE A C 1
ATOM 687 O O . ILE A 1 87 ? 12.227 -5.742 -6.199 1 97.38 87 ILE A O 1
ATOM 691 N N . HIS A 1 88 ? 12.938 -5.918 -8.438 1 96.06 88 HIS A N 1
ATOM 692 C CA . HIS A 1 88 ? 13.867 -4.793 -8.422 1 96.06 88 HIS A CA 1
ATOM 693 C C . HIS A 1 88 ? 14.898 -4.949 -7.312 1 96.06 88 HIS A C 1
ATOM 695 O O . HIS A 1 88 ? 15.109 -4.031 -6.52 1 96.06 88 HIS A O 1
ATOM 701 N N . ASN A 1 89 ? 15.438 -6.176 -7.152 1 95.31 89 ASN A N 1
ATOM 702 C CA . ASN A 1 89 ? 16.531 -6.512 -6.242 1 95.31 89 ASN A CA 1
ATOM 703 C C . ASN A 1 89 ? 16.156 -6.223 -4.789 1 95.31 89 ASN A C 1
ATOM 705 O O . ASN A 1 89 ? 16.969 -5.707 -4.023 1 95.31 89 ASN A O 1
ATOM 709 N N . GLY A 1 90 ? 14.883 -6.438 -4.438 1 95.75 90 GLY A N 1
ATOM 710 C CA . GLY A 1 90 ? 14.461 -6.281 -3.055 1 95.75 90 GLY A CA 1
ATOM 711 C C . GLY A 1 90 ? 14.281 -4.832 -2.645 1 95.75 90 GLY A C 1
ATOM 712 O O . GLY A 1 90 ? 14.375 -4.5 -1.461 1 95.75 90 GLY A O 1
ATOM 713 N N . SER A 1 91 ? 14.094 -3.912 -3.576 1 96.25 91 SER A N 1
ATOM 714 C CA . SER A 1 91 ? 13.859 -2.508 -3.258 1 96.25 91 SER A CA 1
ATOM 715 C C . SER A 1 91 ? 12.445 -2.293 -2.723 1 96.25 91 SER A C 1
ATOM 717 O O . SER A 1 91 ? 11.773 -3.248 -2.332 1 96.25 91 SER A O 1
ATOM 719 N N . SER A 1 92 ? 12.078 -1.029 -2.537 1 98.12 92 SER A N 1
ATOM 720 C CA . SER A 1 92 ? 10.773 -0.732 -1.947 1 98.12 92 SER A CA 1
ATOM 721 C C . SER A 1 92 ? 10 0.264 -2.801 1 98.12 92 SER A C 1
ATOM 723 O O . SER A 1 92 ? 10.578 0.947 -3.648 1 98.12 92 SER A O 1
ATOM 725 N N . VAL A 1 93 ? 8.75 0.235 -2.635 1 98.69 93 VAL A N 1
ATOM 726 C CA . VAL A 1 93 ? 7.844 1.227 -3.207 1 9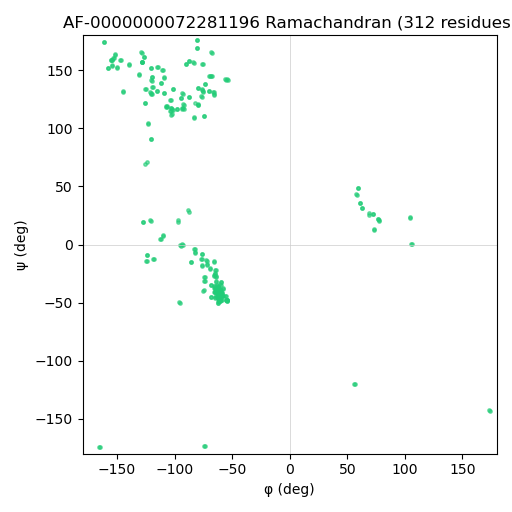8.69 93 VAL A CA 1
ATOM 727 C C . VAL A 1 93 ? 7.168 2.016 -2.09 1 98.69 93 VAL A C 1
ATOM 729 O O . VAL A 1 93 ? 6.762 1.444 -1.074 1 98.69 93 VAL A O 1
ATOM 732 N N . GLY A 1 94 ? 7.176 3.303 -2.248 1 98.88 94 GLY A N 1
ATOM 733 C CA . GLY A 1 94 ? 6.414 4.129 -1.324 1 98.88 94 GLY A CA 1
ATOM 734 C C . GLY A 1 94 ? 5.016 4.441 -1.818 1 98.88 94 GLY A C 1
ATOM 735 O O . GLY A 1 94 ? 4.832 4.852 -2.967 1 98.88 94 GLY A O 1
ATOM 736 N N . HIS A 1 95 ? 3.986 4.242 -0.995 1 98.94 95 HIS A N 1
ATOM 737 C CA . HIS A 1 95 ? 2.607 4.645 -1.245 1 98.94 95 HIS A CA 1
ATOM 738 C C . HIS A 1 95 ? 2.256 5.914 -0.472 1 98.94 95 HIS A C 1
ATOM 740 O O . HIS A 1 95 ? 2.289 5.922 0.76 1 98.94 95 HIS A O 1
ATOM 746 N N . ILE A 1 96 ? 1.952 6.98 -1.184 1 98.88 96 ILE A N 1
ATOM 747 C CA . ILE A 1 96 ? 1.453 8.18 -0.524 1 98.88 96 ILE A CA 1
ATOM 748 C C . ILE A 1 96 ? -0.065 8.094 -0.375 1 98.88 96 ILE A C 1
ATOM 750 O O . ILE A 1 96 ? -0.777 7.844 -1.35 1 98.88 96 ILE A O 1
ATOM 754 N N . GLU A 1 97 ? -0.497 8.289 0.841 1 98.56 97 GLU A N 1
ATOM 755 C CA . GLU A 1 97 ? -1.898 8.094 1.201 1 98.56 97 GLU A CA 1
ATOM 756 C C . GLU A 1 97 ? -2.375 9.18 2.162 1 98.56 97 GLU A C 1
ATOM 758 O O . GLU A 1 97 ? -1.566 9.797 2.859 1 98.56 97 GLU A O 1
ATOM 763 N N . ASP A 1 98 ? -3.682 9.453 2.18 1 98.31 98 ASP A N 1
ATOM 764 C CA . ASP A 1 98 ? -4.391 10.211 3.205 1 98.31 98 ASP A CA 1
ATOM 765 C C . ASP A 1 98 ? -3.828 11.617 3.332 1 98.31 98 ASP A C 1
ATOM 767 O O . ASP A 1 98 ? -3.533 12.078 4.438 1 98.31 98 ASP A O 1
ATOM 771 N N . ILE A 1 99 ? -3.689 12.266 2.16 1 98.25 99 ILE A N 1
ATOM 772 C CA . ILE A 1 99 ? -3.25 13.656 2.121 1 98.25 99 ILE A CA 1
ATOM 773 C C . ILE A 1 99 ? -4.426 14.578 2.43 1 98.25 99 ILE A C 1
ATOM 775 O O . ILE A 1 99 ? -5.441 14.555 1.73 1 98.25 99 ILE A O 1
ATOM 779 N N . ALA A 1 100 ? -4.285 15.336 3.459 1 97.75 100 ALA A N 1
ATOM 780 C CA . ALA A 1 100 ? -5.324 16.297 3.824 1 97.75 100 ALA A CA 1
ATOM 781 C C . ALA A 1 100 ? -4.715 17.562 4.402 1 97.75 100 ALA A C 1
ATOM 783 O O . ALA A 1 100 ? -3.775 17.516 5.199 1 97.75 100 ALA A O 1
ATOM 784 N N . VAL A 1 101 ? -5.152 18.656 3.92 1 97.56 101 VAL A N 1
ATOM 785 C CA . VAL A 1 101 ? -4.828 19.984 4.445 1 97.56 101 VAL A CA 1
ATOM 786 C C . VAL A 1 101 ? -6.109 20.703 4.871 1 97.56 101 VAL A C 1
ATOM 788 O O . VAL A 1 101 ? -7.078 20.75 4.113 1 97.56 101 VAL A O 1
ATOM 791 N N . SER A 1 102 ? -6.055 21.234 6.094 1 96.69 102 SER A N 1
ATOM 792 C CA . SER A 1 102 ? -7.219 21.969 6.566 1 96.69 102 SER A CA 1
ATOM 793 C C . SER A 1 102 ? -7.617 23.062 5.582 1 96.69 102 SER A C 1
ATOM 795 O O . SER A 1 102 ? -6.758 23.781 5.059 1 96.69 102 SER A O 1
ATOM 797 N N . ASN A 1 103 ? -8.906 23.25 5.422 1 92.69 103 ASN A N 1
ATOM 798 C CA . ASN A 1 103 ? -9.445 24.234 4.484 1 92.69 103 ASN A CA 1
ATOM 799 C C . ASN A 1 103 ? -8.969 25.641 4.812 1 92.69 103 ASN A C 1
ATOM 801 O O . ASN A 1 103 ? -8.719 26.438 3.912 1 92.69 103 ASN A O 1
ATOM 805 N N . SER A 1 104 ? -8.773 25.906 6.078 1 91.12 104 SER A N 1
ATOM 806 C CA . SER A 1 104 ? -8.406 27.25 6.523 1 91.12 104 SER A CA 1
ATOM 807 C C . SER A 1 104 ? -6.934 27.547 6.234 1 91.12 104 SER A C 1
ATOM 809 O O . SER A 1 104 ? -6.492 28.688 6.336 1 91.12 104 SER A O 1
ATOM 811 N N . TYR A 1 105 ? -6.219 26.562 5.824 1 88.81 105 TYR A N 1
ATOM 812 C CA . TYR A 1 105 ? -4.789 26.719 5.59 1 88.81 105 TYR A CA 1
ATOM 813 C C . TYR A 1 105 ? -4.434 26.391 4.145 1 88.81 105 TYR A C 1
ATOM 815 O O . TYR A 1 105 ? -3.283 26.062 3.836 1 88.81 105 TYR A O 1
ATOM 823 N N . ARG A 1 106 ? -5.43 26.469 3.393 1 76.12 106 ARG A N 1
ATOM 824 C CA . ARG A 1 106 ? -5.168 26.141 1.996 1 76.12 106 ARG A CA 1
ATOM 825 C C . ARG A 1 106 ? -4.629 27.344 1.241 1 76.12 106 ARG A C 1
ATOM 827 O O . ARG A 1 106 ? -4.742 28.484 1.714 1 76.12 106 ARG A O 1
ATOM 834 N N . LYS A 1 107 ? -3.916 27.156 0.141 1 77.31 107 LYS A N 1
ATOM 835 C CA . LYS A 1 107 ? -3.336 28.156 -0.755 1 77.31 107 LYS A CA 1
ATOM 836 C C . LYS A 1 107 ? -2.078 28.766 -0.15 1 77.31 107 LYS A C 1
ATOM 838 O O . LYS A 1 107 ? -1.77 29.938 -0.401 1 77.31 107 LYS A O 1
ATOM 843 N N . MET A 1 108 ? -1.503 28 0.784 1 83.38 108 MET A N 1
ATOM 844 C CA . MET A 1 108 ? -0.243 28.422 1.391 1 83.38 108 MET A CA 1
ATOM 845 C C . MET A 1 108 ? 0.902 27.516 0.948 1 83.38 108 MET A C 1
ATOM 847 O O . MET A 1 108 ? 1.967 27.516 1.569 1 83.38 108 MET A O 1
ATOM 851 N N . ASN A 1 109 ? 0.669 26.625 0.008 1 92.75 109 ASN A N 1
ATOM 852 C CA . ASN A 1 109 ? 1.637 25.719 -0.595 1 92.75 109 ASN A CA 1
ATOM 853 C C . ASN A 1 109 ? 2.018 24.594 0.361 1 92.75 109 ASN A C 1
ATOM 855 O O . ASN A 1 109 ? 3.064 23.969 0.199 1 92.75 109 ASN A O 1
ATOM 859 N N . LEU A 1 110 ? 1.289 24.438 1.427 1 96.88 110 LEU A N 1
ATOM 860 C CA . LEU A 1 110 ? 1.598 23.438 2.443 1 96.88 110 LEU A CA 1
ATOM 861 C C . LEU A 1 110 ? 1.458 22.031 1.879 1 96.88 110 LEU A C 1
ATOM 863 O O . LEU A 1 110 ? 2.219 21.125 2.246 1 96.88 110 LEU A O 1
ATOM 867 N N . GLY A 1 111 ? 0.462 21.875 1.031 1 97.31 111 GLY A N 1
ATOM 868 C CA . GLY A 1 111 ? 0.283 20.578 0.388 1 97.31 111 GLY A CA 1
ATOM 869 C C . GLY A 1 111 ? 1.49 20.141 -0.421 1 97.31 111 GLY A C 1
ATOM 870 O O . GLY A 1 111 ? 1.915 18.984 -0.339 1 97.31 111 GLY A O 1
ATOM 871 N N . ARG A 1 112 ? 2.027 21.062 -1.154 1 97.44 112 ARG A N 1
ATOM 872 C CA . ARG A 1 112 ? 3.195 20.766 -1.977 1 97.44 112 ARG A CA 1
ATOM 873 C C . ARG A 1 112 ? 4.398 20.406 -1.108 1 97.44 112 ARG A C 1
ATOM 875 O O . ARG A 1 112 ? 5.113 19.453 -1.396 1 97.44 112 ARG A O 1
ATOM 882 N N . ILE A 1 113 ? 4.629 21.156 -0.1 1 98.31 113 ILE A N 1
ATOM 883 C CA . ILE A 1 113 ? 5.734 20.906 0.821 1 98.31 113 ILE A CA 1
ATOM 884 C C . ILE A 1 113 ? 5.57 19.531 1.462 1 98.31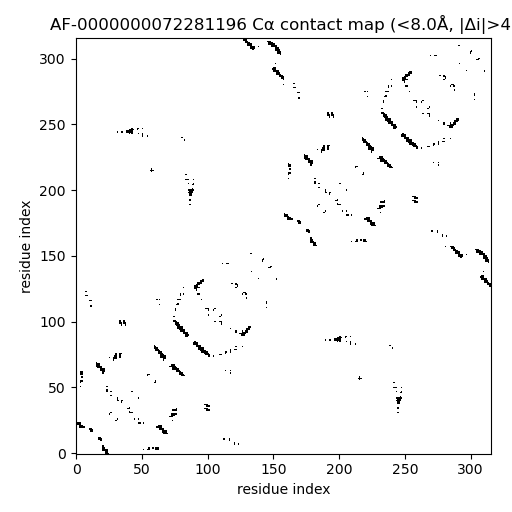 113 ILE A C 1
ATOM 886 O O . ILE A 1 113 ? 6.547 18.797 1.639 1 98.31 113 ILE A O 1
ATOM 890 N N . LEU A 1 114 ? 4.336 19.203 1.786 1 98.62 114 LEU A N 1
ATOM 891 C CA . LEU A 1 114 ? 4.051 17.891 2.357 1 98.62 114 LEU A CA 1
ATOM 892 C C . LEU A 1 114 ? 4.418 16.781 1.378 1 98.62 114 LEU A C 1
ATOM 894 O O . LEU A 1 114 ? 5.121 15.828 1.741 1 98.62 114 LEU A O 1
ATOM 898 N N . ILE A 1 115 ? 3.998 16.875 0.146 1 98.75 115 ILE A N 1
ATOM 899 C CA . ILE A 1 115 ? 4.277 15.859 -0.86 1 98.75 115 ILE A CA 1
ATOM 900 C C . ILE A 1 115 ? 5.785 15.734 -1.064 1 98.75 115 ILE A C 1
ATOM 902 O O . ILE A 1 115 ? 6.324 14.625 -1.087 1 98.75 115 ILE A O 1
ATOM 906 N N . ASP A 1 116 ? 6.438 16.859 -1.164 1 98.5 116 ASP A N 1
ATOM 907 C CA . ASP A 1 116 ? 7.887 16.844 -1.314 1 98.5 116 ASP A CA 1
ATOM 908 C C . ASP A 1 116 ? 8.555 16.125 -0.148 1 98.5 116 ASP A C 1
ATOM 910 O O . ASP A 1 116 ? 9.516 15.375 -0.344 1 98.5 116 ASP A O 1
ATOM 914 N N . THR A 1 117 ? 8.109 16.406 1.002 1 98.81 117 THR A N 1
ATOM 915 C CA . THR A 1 117 ? 8.641 15.789 2.213 1 98.81 117 THR A CA 1
ATOM 916 C C . THR A 1 117 ? 8.469 14.273 2.17 1 98.81 117 THR A C 1
ATOM 918 O O . THR A 1 117 ? 9.406 13.531 2.443 1 98.81 117 THR A O 1
ATOM 921 N N . LEU A 1 118 ? 7.27 13.805 1.83 1 98.88 118 LEU A N 1
ATOM 922 C CA . LEU A 1 118 ? 6.988 12.375 1.767 1 98.88 118 LEU A CA 1
ATOM 923 C C . LEU A 1 118 ? 7.832 11.703 0.687 1 98.88 118 LEU A C 1
ATOM 925 O O . LEU A 1 118 ? 8.312 10.578 0.876 1 98.88 118 LEU A O 1
ATOM 929 N N . VAL A 1 119 ? 8.016 12.375 -0.423 1 98.75 119 VAL A N 1
ATOM 930 C CA . VAL A 1 119 ? 8.852 11.859 -1.503 1 98.75 119 VAL A CA 1
ATOM 931 C C . VAL A 1 119 ? 10.289 11.703 -1.017 1 98.75 119 VAL A C 1
ATOM 933 O O . VAL A 1 119 ? 10.922 10.664 -1.232 1 98.75 119 VAL A O 1
ATOM 936 N N . LYS A 1 120 ? 10.789 12.68 -0.363 1 98.62 120 LYS A N 1
ATOM 937 C CA . LYS A 1 120 ? 12.148 12.633 0.168 1 98.62 120 LYS A CA 1
ATOM 938 C C . LYS A 1 120 ? 12.305 11.5 1.175 1 98.62 120 LYS A C 1
ATOM 940 O O . LYS A 1 120 ? 13.312 10.789 1.174 1 98.62 120 LYS A O 1
ATOM 945 N N . LEU A 1 121 ? 11.336 11.375 2.039 1 98.75 121 LEU A N 1
ATOM 946 C CA . LEU A 1 121 ? 11.352 10.273 2.992 1 98.75 121 LEU A CA 1
ATOM 947 C C . LEU A 1 121 ? 11.438 8.938 2.273 1 98.75 121 LEU A C 1
ATOM 949 O O . LEU A 1 121 ? 12.18 8.047 2.701 1 98.75 121 LEU A O 1
ATOM 953 N N . GLY A 1 122 ? 10.648 8.742 1.196 1 98.5 122 GLY A N 1
ATOM 954 C CA . GLY A 1 122 ? 10.719 7.52 0.414 1 98.5 122 GLY A CA 1
ATOM 955 C C . GLY A 1 122 ? 12.086 7.281 -0.201 1 98.5 122 GLY A C 1
ATOM 956 O O . GLY A 1 122 ? 12.594 6.156 -0.183 1 98.5 122 GLY A O 1
ATOM 957 N N . GLN A 1 123 ? 12.664 8.352 -0.688 1 97.88 123 GLN A N 1
ATOM 958 C CA . GLN A 1 123 ? 13.977 8.25 -1.315 1 97.88 123 GLN A CA 1
ATOM 959 C C . GLN A 1 123 ? 15.031 7.77 -0.317 1 97.88 123 GLN A C 1
ATOM 961 O O . GLN A 1 123 ? 15.812 6.871 -0.619 1 97.88 123 GLN A O 1
ATOM 966 N N . VAL A 1 124 ? 14.977 8.312 0.826 1 97.5 124 VAL A N 1
ATOM 967 C CA . VAL A 1 124 ? 16.016 7.992 1.804 1 97.5 124 VAL A CA 1
ATOM 968 C C . VAL A 1 124 ? 15.766 6.602 2.389 1 97.5 124 VAL A C 1
ATOM 970 O O . VAL A 1 124 ? 16.656 6.008 2.996 1 97.5 124 VAL A O 1
ATOM 973 N N . ASN A 1 125 ? 14.516 6.117 2.211 1 96.19 125 ASN A N 1
ATOM 974 C CA . ASN A 1 125 ? 14.211 4.754 2.635 1 96.19 125 ASN A CA 1
ATOM 975 C C . ASN A 1 125 ? 14.305 3.771 1.471 1 96.19 125 ASN A C 1
ATOM 977 O O . ASN A 1 125 ? 13.602 2.76 1.451 1 96.19 125 ASN A O 1
ATOM 981 N N . SER A 1 126 ? 14.984 4.117 0.416 1 94.12 126 SER A N 1
ATOM 982 C CA . SER A 1 126 ? 15.414 3.254 -0.679 1 94.12 126 SER A CA 1
ATOM 983 C C . SER A 1 126 ? 14.242 2.838 -1.555 1 94.12 126 SER A C 1
ATOM 985 O O . SER A 1 126 ? 14.219 1.723 -2.08 1 94.12 126 SER A O 1
ATOM 987 N N . CYS A 1 127 ? 13.258 3.607 -1.578 1 98.12 127 CYS A N 1
ATOM 988 C CA . CYS A 1 127 ? 12.203 3.381 -2.566 1 98.12 127 CYS A CA 1
ATOM 989 C C . CYS A 1 127 ? 12.695 3.709 -3.971 1 98.12 127 CYS A C 1
ATOM 991 O O . CYS A 1 127 ? 13.305 4.758 -4.191 1 98.12 127 CYS A O 1
ATOM 993 N N . TYR A 1 128 ? 12.43 2.785 -4.922 1 97.62 128 TYR A N 1
ATOM 994 C CA . TYR A 1 128 ? 12.828 3.074 -6.293 1 97.62 128 TYR A CA 1
ATOM 995 C C . TYR A 1 128 ? 11.758 3.889 -7.016 1 97.62 128 TYR A C 1
ATOM 997 O O . TYR A 1 128 ? 12.016 4.457 -8.078 1 97.62 128 TYR A O 1
ATOM 1005 N N . LYS A 1 129 ? 10.57 3.922 -6.426 1 98.31 129 LYS A N 1
ATOM 1006 C CA . LYS A 1 129 ? 9.492 4.789 -6.906 1 98.31 129 LYS A CA 1
ATOM 1007 C C . LYS A 1 129 ? 8.508 5.117 -5.789 1 98.31 129 LYS A C 1
ATOM 1009 O O . LYS A 1 129 ? 8.453 4.41 -4.781 1 98.31 129 LYS A O 1
ATOM 1014 N N . ILE A 1 130 ? 7.77 6.203 -5.965 1 98.75 130 ILE A N 1
ATOM 1015 C CA . ILE A 1 130 ? 6.645 6.602 -5.129 1 98.75 130 ILE A CA 1
ATOM 1016 C C . ILE A 1 130 ? 5.371 6.676 -5.973 1 98.75 130 ILE A C 1
ATOM 1018 O O . ILE A 1 130 ? 5.395 7.184 -7.094 1 98.75 130 ILE A O 1
ATOM 1022 N N . ILE A 1 131 ? 4.305 6.098 -5.348 1 98.81 131 ILE A N 1
ATOM 1023 C CA . ILE A 1 131 ? 3.064 6.109 -6.117 1 98.81 131 ILE A CA 1
ATOM 1024 C C . ILE A 1 131 ? 1.937 6.684 -5.262 1 98.81 131 ILE A C 1
ATOM 1026 O O . ILE A 1 131 ? 2.027 6.703 -4.031 1 98.81 131 ILE A O 1
ATOM 1030 N N . LEU A 1 132 ? 0.919 7.18 -5.898 1 98.75 132 LEU A N 1
ATOM 1031 C CA . LEU A 1 132 ? -0.329 7.574 -5.258 1 98.75 132 LEU A CA 1
ATOM 1032 C C . LEU A 1 132 ? -1.495 7.488 -6.234 1 98.75 132 LEU A C 1
ATOM 1034 O O . LEU A 1 132 ? -1.287 7.383 -7.445 1 98.75 132 LEU A O 1
ATOM 1038 N N . ASP A 1 133 ? -2.674 7.434 -5.656 1 98.62 133 ASP A N 1
ATOM 1039 C CA . ASP A 1 133 ? -3.924 7.441 -6.41 1 98.62 133 ASP A CA 1
ATOM 1040 C C . ASP A 1 133 ? -4.699 8.734 -6.172 1 98.62 133 ASP A C 1
ATOM 1042 O O . ASP A 1 133 ? -4.746 9.242 -5.051 1 98.62 133 ASP A O 1
ATOM 1046 N N . CYS A 1 134 ? -5.254 9.234 -7.211 1 97.94 134 CYS A N 1
ATOM 1047 C CA . CYS A 1 134 ? -5.996 10.477 -7.035 1 97.94 134 CYS A CA 1
ATOM 1048 C C . CYS A 1 134 ? -7.113 10.602 -8.062 1 97.94 134 CYS A C 1
ATOM 1050 O O . CYS A 1 134 ? -7.156 9.844 -9.031 1 97.94 134 CYS A O 1
ATOM 1052 N N . SER A 1 135 ? -8.008 11.492 -7.766 1 97.06 135 SER A N 1
ATOM 1053 C CA . SER A 1 135 ? -9.047 11.844 -8.727 1 97.06 135 SER A CA 1
ATOM 1054 C C . SER A 1 135 ? -8.523 12.828 -9.773 1 97.06 135 SER A C 1
ATOM 1056 O O . SER A 1 135 ? -7.434 13.383 -9.617 1 97.06 135 SER A O 1
ATOM 1058 N N . SER A 1 136 ? -9.367 13 -10.805 1 96.88 136 SER A N 1
ATOM 1059 C CA . SER A 1 136 ? -8.992 13.898 -11.883 1 96.88 136 SER A CA 1
ATOM 1060 C C . SER A 1 136 ? -8.867 15.336 -11.391 1 96.88 136 SER A C 1
ATOM 1062 O O . SER A 1 136 ? -8.047 16.109 -11.898 1 96.88 136 SER A O 1
ATOM 1064 N N . SER A 1 137 ? -9.641 15.695 -10.438 1 96.62 137 SER A N 1
ATOM 1065 C CA . SER A 1 137 ? -9.711 17.078 -9.977 1 96.62 137 SER A CA 1
ATOM 1066 C C . SER A 1 137 ? -8.398 17.516 -9.344 1 96.62 137 SER A C 1
ATOM 1068 O O . SER A 1 137 ? -8.047 18.703 -9.383 1 96.62 137 SER A O 1
ATOM 1070 N N . VAL A 1 138 ? -7.594 16.562 -8.781 1 96.31 138 VAL A N 1
ATOM 1071 C CA . VAL A 1 138 ? -6.375 16.969 -8.086 1 96.31 138 VAL A CA 1
ATOM 1072 C C . VAL A 1 138 ? -5.152 16.484 -8.859 1 96.31 138 VAL A C 1
ATOM 1074 O O . VAL A 1 138 ? -4.016 16.672 -8.422 1 96.31 138 VAL A O 1
ATOM 1077 N N . LEU A 1 139 ? -5.383 15.914 -10 1 97.25 139 LEU A N 1
ATOM 1078 C CA . LEU A 1 139 ? -4.309 15.422 -10.852 1 97.25 139 LEU A CA 1
ATOM 1079 C C . LEU A 1 139 ? -3.299 16.531 -11.148 1 97.25 139 LEU A C 1
ATOM 1081 O O . LEU A 1 139 ? -2.092 16.328 -10.984 1 97.25 139 LEU A O 1
ATOM 1085 N N . PRO A 1 140 ? -3.736 17.75 -11.562 1 97 140 PRO A N 1
ATOM 1086 C CA . PRO A 1 140 ? -2.779 18.812 -11.867 1 97 140 PRO A CA 1
ATOM 1087 C C . PRO A 1 140 ? -1.901 19.188 -10.672 1 97 140 PRO A C 1
ATOM 1089 O O . PRO A 1 140 ? -0.726 19.516 -10.844 1 97 140 PRO A O 1
ATOM 1092 N N . PHE A 1 141 ? -2.473 19.125 -9.523 1 96.81 141 PHE A N 1
ATOM 1093 C CA . PHE A 1 141 ? -1.71 19.422 -8.32 1 96.81 141 PHE A CA 1
ATOM 1094 C C . PHE A 1 141 ? -0.518 18.484 -8.18 1 96.81 141 PHE A C 1
ATOM 1096 O O . PHE A 1 141 ? 0.61 18.938 -7.961 1 96.81 141 PHE A O 1
ATOM 1103 N N . TYR A 1 142 ? -0.718 17.219 -8.344 1 98.12 142 TYR A N 1
ATOM 1104 C CA . TYR A 1 142 ? 0.344 16.234 -8.141 1 98.12 142 TYR A CA 1
ATOM 1105 C C . TYR A 1 142 ? 1.339 16.266 -9.289 1 98.12 142 TYR A C 1
ATOM 1107 O O . TYR A 1 142 ? 2.525 15.984 -9.102 1 98.12 142 TYR A O 1
ATOM 1115 N N . GLU A 1 143 ? 0.827 16.594 -10.461 1 98.12 143 GLU A N 1
ATOM 1116 C CA . GLU A 1 143 ? 1.751 16.812 -11.57 1 98.12 143 GLU A CA 1
ATOM 1117 C C . GLU A 1 143 ? 2.742 17.922 -11.25 1 98.12 143 GLU A C 1
ATOM 1119 O O . GLU A 1 143 ? 3.934 17.812 -11.547 1 98.12 143 GLU A O 1
ATOM 1124 N N . LYS A 1 144 ? 2.225 18.969 -10.648 1 97.06 144 LYS A N 1
ATOM 1125 C CA . LYS A 1 144 ? 3.078 20.078 -10.25 1 97.06 144 LYS A CA 1
ATOM 1126 C C . LYS A 1 144 ? 4.074 19.656 -9.18 1 97.06 144 LYS A C 1
ATOM 1128 O O . LYS A 1 144 ? 5.133 20.266 -9.023 1 97.06 144 LYS A O 1
ATOM 1133 N N . CYS A 1 145 ? 3.73 18.625 -8.445 1 97.25 145 CYS A N 1
ATOM 1134 C CA . CYS A 1 145 ? 4.617 18.109 -7.406 1 97.25 145 CYS A CA 1
ATOM 1135 C C . CYS A 1 145 ? 5.664 17.172 -7.996 1 97.25 145 CYS A C 1
ATOM 1137 O O . CYS A 1 145 ? 6.492 16.625 -7.27 1 97.25 145 CYS A O 1
ATOM 1139 N N . GLY A 1 146 ? 5.629 16.875 -9.297 1 97.69 146 GLY A N 1
ATOM 1140 C CA . GLY A 1 146 ? 6.656 16.094 -9.961 1 97.69 146 GLY A CA 1
ATOM 1141 C C . GLY A 1 146 ? 6.211 14.672 -10.281 1 97.69 146 GLY A C 1
ATOM 1142 O O . GLY A 1 146 ? 6.98 13.883 -10.828 1 97.69 146 GLY A O 1
ATOM 1143 N N . LEU A 1 147 ? 4.965 14.352 -9.922 1 98.56 147 LEU A N 1
ATOM 1144 C CA . LEU A 1 147 ? 4.441 13.031 -10.266 1 98.56 147 LEU A CA 1
ATOM 1145 C C . LEU A 1 147 ? 3.818 13.039 -11.656 1 98.56 147 LEU A C 1
ATOM 1147 O O . LEU A 1 147 ? 3.439 14.102 -12.164 1 98.56 147 LEU A O 1
ATOM 1151 N N . SER A 1 148 ? 3.732 11.844 -12.242 1 98.56 148 SER A N 1
ATOM 1152 C CA . SER A 1 148 ? 3.131 11.719 -13.562 1 98.56 148 SER A CA 1
ATOM 1153 C C . SER A 1 148 ? 2.098 10.594 -13.594 1 98.56 148 SER A C 1
ATOM 1155 O O . SER A 1 148 ? 2.273 9.562 -12.945 1 98.56 148 SER A O 1
ATOM 1157 N N . LYS A 1 149 ? 1.096 10.828 -14.398 1 98.12 149 LYS A N 1
ATOM 1158 C CA . LYS A 1 149 ? 0.078 9.797 -14.586 1 98.12 149 LYS A CA 1
ATOM 1159 C C . LYS A 1 149 ? 0.658 8.578 -15.289 1 98.12 149 LYS A C 1
ATOM 1161 O O . LYS A 1 149 ? 1.311 8.703 -16.328 1 98.12 149 LYS A O 1
ATOM 1166 N N . LYS A 1 150 ? 0.383 7.359 -14.719 1 98.19 150 LYS A N 1
ATOM 1167 C CA . LYS A 1 150 ? 0.965 6.156 -15.305 1 98.19 150 LYS A CA 1
ATOM 1168 C C . LYS A 1 150 ? -0.117 5.141 -15.664 1 98.19 150 LYS A C 1
ATOM 1170 O O . LYS A 1 150 ? 0.137 4.195 -16.406 1 98.19 150 LYS A O 1
ATOM 1175 N N . GLY A 1 151 ? -1.274 5.336 -15.18 1 98.06 151 GLY A N 1
ATOM 1176 C CA . GLY A 1 151 ? -2.348 4.395 -15.453 1 98.06 151 GLY A CA 1
ATOM 1177 C C . GLY A 1 151 ? -3.619 4.695 -14.68 1 98.06 151 GLY A C 1
ATOM 1178 O O . GLY A 1 151 ? -3.992 5.859 -14.516 1 98.06 151 GLY A O 1
ATOM 1179 N N . HIS A 1 152 ? -4.25 3.564 -14.281 1 98.25 152 HIS A N 1
ATOM 1180 C CA . HIS A 1 152 ? -5.562 3.689 -13.656 1 98.25 152 HIS A CA 1
ATOM 1181 C C . HIS A 1 152 ? -5.559 3.111 -12.25 1 98.25 152 HIS A C 1
ATOM 1183 O O . HIS A 1 152 ? -4.898 2.1 -11.992 1 98.25 152 HIS A O 1
ATOM 1189 N N . PHE A 1 153 ? -6.258 3.783 -11.398 1 97 153 PHE A N 1
ATOM 1190 C CA . PHE A 1 153 ? -6.59 3.336 -10.047 1 97 153 PHE A CA 1
ATOM 1191 C C . PHE A 1 153 ? -7.934 2.621 -10.031 1 97 153 PHE A C 1
ATOM 1193 O O . PHE A 1 153 ? -8.938 3.166 -10.492 1 97 153 PHE A O 1
ATOM 1200 N N . MET A 1 154 ? -7.973 1.299 -9.664 1 98.69 154 MET A N 1
ATOM 1201 C CA . MET A 1 154 ? -9.203 0.524 -9.586 1 98.69 154 MET A CA 1
ATOM 1202 C C . MET A 1 154 ? -9.492 0.094 -8.156 1 98.69 154 MET A C 1
ATOM 1204 O O . MET A 1 154 ? -8.57 -0.045 -7.352 1 98.69 154 MET A O 1
ATOM 1208 N N . ALA A 1 155 ? -10.789 -0.096 -7.852 1 98.69 155 ALA A N 1
ATOM 1209 C CA . ALA A 1 155 ? -11.148 -0.451 -6.48 1 98.69 155 ALA A CA 1
ATOM 1210 C C . ALA A 1 155 ? -12.414 -1.313 -6.457 1 98.69 155 ALA A C 1
ATOM 1212 O O . ALA A 1 155 ? -13.203 -1.293 -7.398 1 98.69 155 ALA A O 1
ATOM 1213 N N . ILE A 1 156 ? -12.547 -2.094 -5.5 1 98.5 156 ILE A N 1
ATOM 1214 C CA . ILE A 1 156 ? -13.781 -2.74 -5.078 1 98.5 156 ILE A CA 1
ATOM 1215 C C . ILE A 1 156 ? -14.039 -2.447 -3.602 1 98.5 156 ILE A C 1
ATOM 1217 O O . ILE A 1 156 ? -13.109 -2.451 -2.791 1 98.5 156 ILE A O 1
ATOM 1221 N N . TYR A 1 157 ? -15.25 -2.076 -3.227 1 96.94 157 TYR A N 1
ATOM 1222 C CA . TYR A 1 157 ? -15.641 -1.705 -1.873 1 96.94 157 TYR A CA 1
ATOM 1223 C C . TYR A 1 157 ? -16.562 -2.754 -1.266 1 96.94 157 TYR A C 1
ATOM 1225 O O . TYR A 1 157 ? -17.344 -3.383 -1.976 1 96.94 157 TYR A O 1
ATOM 1233 N N . PHE A 1 158 ? -16.469 -2.838 0.003 1 95.12 158 PHE A N 1
ATOM 1234 C CA . PHE A 1 158 ? -17.266 -3.836 0.69 1 95.12 158 PHE A CA 1
ATOM 1235 C C . PHE A 1 158 ? -18.219 -3.176 1.678 1 95.12 158 PHE A C 1
ATOM 1237 O O . PHE A 1 158 ? -17.953 -2.086 2.184 1 95.12 158 PHE A O 1
ATOM 1244 N N . MET B 1 1 ? 8.32 -26.281 6.273 1 65 1 MET B N 1
ATOM 1245 C CA . MET B 1 1 ? 8.578 -25.141 5.398 1 65 1 MET B CA 1
ATOM 1246 C C . MET B 1 1 ? 7.789 -23.922 5.855 1 65 1 MET B C 1
ATOM 1248 O O . MET B 1 1 ? 6.625 -24.047 6.238 1 65 1 MET B O 1
ATOM 1252 N N . THR B 1 2 ? 8.484 -22.828 6.18 1 87.06 2 THR B N 1
ATOM 1253 C CA . THR B 1 2 ? 7.777 -21.734 6.84 1 87.06 2 THR B CA 1
ATOM 1254 C C . THR B 1 2 ? 7.062 -20.859 5.816 1 87.06 2 THR B C 1
ATOM 1256 O O . THR B 1 2 ? 7.699 -20.297 4.918 1 87.06 2 THR B O 1
ATOM 1259 N N . SER B 1 3 ? 5.754 -20.938 5.793 1 96.31 3 SER B N 1
ATOM 1260 C CA . SER B 1 3 ? 4.906 -20.094 4.953 1 96.31 3 SER B CA 1
ATOM 1261 C C . SER B 1 3 ? 4.961 -18.641 5.398 1 96.31 3 SER B C 1
ATOM 1263 O O . SER B 1 3 ? 5.176 -18.344 6.578 1 96.31 3 SER B O 1
ATOM 1265 N N . LEU B 1 4 ? 4.883 -17.844 4.438 1 98.25 4 LEU B N 1
ATOM 1266 C CA . LEU B 1 4 ? 4.934 -16.406 4.738 1 98.25 4 LEU B CA 1
ATOM 1267 C C . LEU B 1 4 ? 3.811 -16.016 5.695 1 98.25 4 LEU B C 1
ATO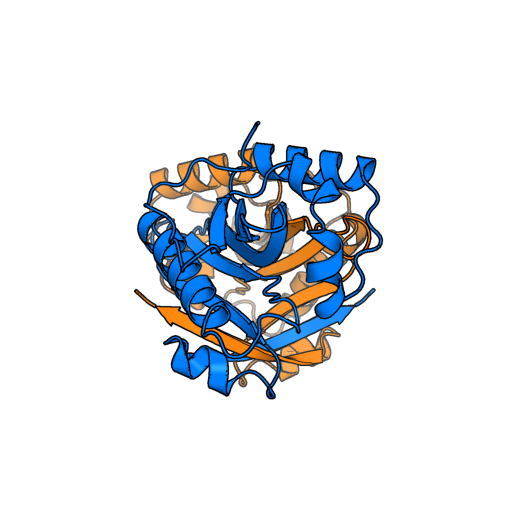M 1269 O O . LEU B 1 4 ? 3.99 -15.141 6.543 1 98.25 4 LEU B O 1
ATOM 1273 N N . PHE B 1 5 ? 2.676 -16.641 5.504 1 97.81 5 PHE B N 1
ATOM 1274 C CA . PHE B 1 5 ? 1.526 -16.344 6.355 1 97.81 5 PHE B CA 1
ATOM 1275 C C . PHE B 1 5 ? 0.671 -17.594 6.543 1 97.81 5 PHE B C 1
ATOM 1277 O O . PHE B 1 5 ? 0.796 -18.562 5.789 1 97.81 5 PHE B O 1
ATOM 1284 N N . ILE B 1 6 ? -0.1 -17.594 7.566 1 96.75 6 ILE B N 1
ATOM 1285 C CA . ILE B 1 6 ? -1.134 -18.594 7.758 1 96.75 6 ILE B CA 1
ATOM 1286 C C . ILE B 1 6 ? -2.455 -18.109 7.172 1 96.75 6 ILE B C 1
ATOM 1288 O O . ILE B 1 6 ? -2.996 -17.094 7.621 1 96.75 6 ILE B O 1
ATOM 1292 N N . SER B 1 7 ? -2.947 -18.828 6.254 1 96.38 7 SER B N 1
ATOM 1293 C CA . SER B 1 7 ? -4.133 -18.344 5.551 1 96.38 7 SER B CA 1
ATOM 1294 C C . SER B 1 7 ? -5.387 -18.516 6.406 1 96.38 7 SER B C 1
ATOM 1296 O O . SER B 1 7 ? -5.641 -19.594 6.938 1 96.38 7 SER B O 1
ATOM 1298 N N . PRO B 1 8 ? -6.195 -17.516 6.5 1 96.94 8 PRO B N 1
ATOM 1299 C CA . PRO B 1 8 ? -7.457 -17.609 7.234 1 96.94 8 PRO B CA 1
ATOM 1300 C C . PRO B 1 8 ? -8.57 -18.25 6.406 1 96.94 8 PRO B C 1
ATOM 1302 O O . PRO B 1 8 ? -9.672 -18.469 6.914 1 96.94 8 PRO B O 1
ATOM 1305 N N . ILE B 1 9 ? -8.336 -18.516 5.133 1 97.5 9 ILE B N 1
ATOM 1306 C CA . ILE B 1 9 ? -9.312 -19.156 4.254 1 97.5 9 ILE B CA 1
ATOM 1307 C C . ILE B 1 9 ? -8.664 -20.328 3.537 1 97.5 9 ILE B C 1
ATOM 1309 O O . ILE B 1 9 ? -7.441 -20.453 3.498 1 97.5 9 ILE B O 1
ATOM 1313 N N . GLN B 1 10 ? -9.555 -21.109 2.988 1 97.75 10 GLN B N 1
ATOM 1314 C CA . GLN B 1 10 ? -9.047 -22.172 2.121 1 97.75 10 GLN B CA 1
ATOM 1315 C C . GLN B 1 10 ? -8.641 -21.625 0.757 1 97.75 10 GLN B C 1
ATOM 1317 O O . GLN B 1 10 ? -9.43 -20.938 0.097 1 97.75 10 GLN B O 1
ATOM 1322 N N . LEU B 1 11 ? -7.438 -21.922 0.334 1 98.5 11 LEU B N 1
ATOM 1323 C CA . LEU B 1 11 ? -6.953 -21.453 -0.961 1 98.5 11 LEU B CA 1
ATOM 1324 C C . LEU B 1 11 ? -7.273 -22.469 -2.057 1 98.5 11 LEU B C 1
ATOM 1326 O O . LEU B 1 11 ? -7.391 -23.656 -1.786 1 98.5 11 LEU B O 1
ATOM 1330 N N . PRO B 1 12 ? -7.367 -22.016 -3.254 1 98.06 12 PRO B N 1
ATOM 1331 C CA . PRO B 1 12 ? -7.902 -22.844 -4.336 1 98.06 12 PRO B CA 1
ATOM 1332 C C . PRO B 1 12 ? -6.918 -23.906 -4.812 1 98.06 12 PRO B C 1
ATOM 1334 O O . PRO B 1 12 ? -5.707 -23.781 -4.602 1 98.06 12 PRO B O 1
ATOM 1337 N N . GLN B 1 13 ? -7.488 -24.938 -5.359 1 97.62 13 GLN B N 1
ATOM 1338 C CA . GLN B 1 13 ? -6.816 -25.953 -6.164 1 97.62 13 GLN B CA 1
ATOM 1339 C C . GLN B 1 13 ? -7.484 -26.109 -7.527 1 97.62 13 GLN B C 1
ATOM 1341 O O . GLN B 1 13 ? -8.688 -26.375 -7.605 1 97.62 13 GLN B O 1
ATOM 1346 N N . VAL B 1 14 ? -6.719 -25.906 -8.562 1 96.56 14 VAL B N 1
ATOM 1347 C CA . VAL B 1 14 ? -7.23 -26.016 -9.93 1 96.56 14 VAL B CA 1
ATOM 1348 C C . VAL B 1 14 ? -6.418 -27.047 -10.703 1 96.56 14 VAL B C 1
ATOM 1350 O O . VAL B 1 14 ? -5.309 -26.766 -11.156 1 96.56 14 VAL B O 1
ATOM 1353 N N . GLY B 1 15 ? -7.027 -28.203 -10.867 1 95.88 15 GLY B N 1
ATOM 1354 C CA . GLY B 1 15 ? -6.234 -29.266 -11.469 1 95.88 15 GLY B CA 1
ATOM 1355 C C . GLY B 1 15 ? -4.961 -29.562 -10.695 1 95.88 15 GLY B C 1
ATOM 1356 O O . GLY B 1 15 ? -5.012 -29.906 -9.516 1 95.88 15 GLY B O 1
ATOM 1357 N N . THR B 1 16 ? -3.836 -29.391 -11.359 1 97.06 16 THR B N 1
ATOM 1358 C CA . THR B 1 16 ? -2.559 -29.688 -10.711 1 97.06 16 THR B CA 1
ATOM 1359 C C . THR B 1 16 ? -1.985 -28.422 -10.07 1 97.06 16 THR B C 1
ATOM 1361 O O . THR B 1 16 ? -0.905 -28.469 -9.477 1 97.06 16 THR B O 1
ATOM 1364 N N . ILE B 1 17 ? -2.688 -27.344 -10.188 1 98.12 17 ILE B N 1
ATOM 1365 C CA . ILE B 1 17 ? -2.178 -26.062 -9.68 1 98.12 17 ILE B CA 1
ATOM 1366 C C . ILE B 1 17 ? -2.688 -25.844 -8.258 1 98.12 17 ILE B C 1
ATOM 1368 O O . ILE B 1 17 ? -3.893 -25.703 -8.039 1 98.12 17 ILE B O 1
ATOM 1372 N N . GLN B 1 18 ? -1.769 -25.781 -7.312 1 98.56 18 GLN B N 1
ATOM 1373 C CA . GLN B 1 18 ? -2.104 -25.531 -5.918 1 98.56 18 GLN B CA 1
ATOM 1374 C C . GLN B 1 18 ? -1.791 -24.094 -5.531 1 98.56 18 GLN B C 1
ATOM 1376 O O . GLN B 1 18 ? -0.641 -23.656 -5.613 1 98.56 18 GLN B O 1
ATOM 1381 N N . PHE B 1 19 ? -2.84 -23.312 -5.141 1 98.81 19 PHE B N 1
ATOM 1382 C CA . PHE B 1 19 ? -2.629 -21.984 -4.566 1 98.81 19 PHE B CA 1
ATOM 1383 C C . PHE B 1 19 ? -2.25 -22.094 -3.094 1 98.81 19 PHE B C 1
ATOM 1385 O O . PHE B 1 19 ? -2.881 -22.828 -2.334 1 98.81 19 PHE B O 1
ATOM 1392 N N . ARG B 1 20 ? -1.274 -21.359 -2.705 1 98.81 20 ARG B N 1
ATOM 1393 C CA . ARG B 1 20 ? -0.835 -21.375 -1.312 1 98.81 20 ARG B CA 1
ATOM 1394 C C . ARG B 1 20 ? -0.005 -20.141 -0.99 1 98.81 20 ARG B C 1
ATOM 1396 O O . ARG B 1 20 ? 0.304 -19.344 -1.88 1 98.81 20 ARG B O 1
ATOM 1403 N N . ALA B 1 21 ? 0.345 -20 0.321 1 98.88 21 ALA B N 1
ATOM 1404 C CA . ALA B 1 21 ? 1.207 -18.906 0.753 1 98.88 21 ALA B CA 1
ATOM 1405 C C . ALA B 1 21 ? 2.635 -19.094 0.247 1 98.88 21 ALA B C 1
ATOM 1407 O O . ALA B 1 21 ? 3.127 -20.234 0.171 1 98.88 21 ALA B O 1
ATOM 1408 N N . LEU B 1 22 ? 3.291 -18.031 -0.078 1 98.88 22 LEU B N 1
ATOM 1409 C CA . LEU B 1 22 ? 4.691 -18.031 -0.483 1 98.88 22 LEU B CA 1
ATOM 1410 C C . LEU B 1 22 ? 5.562 -18.688 0.588 1 98.88 22 LEU B C 1
ATOM 1412 O O . LEU B 1 22 ? 5.336 -18.484 1.784 1 98.88 22 LEU B O 1
ATOM 1416 N N . GLN B 1 23 ? 6.539 -19.422 0.156 1 98.62 23 GLN B N 1
ATOM 1417 C CA . GLN B 1 23 ? 7.57 -20.016 1.009 1 98.62 23 GLN B CA 1
ATOM 1418 C C . GLN B 1 23 ? 8.969 -19.656 0.506 1 98.62 23 GLN B C 1
ATOM 1420 O O . GLN B 1 23 ? 9.141 -19.297 -0.661 1 98.62 23 GLN B O 1
ATOM 1425 N N . LYS B 1 24 ? 9.922 -19.812 1.386 1 98.06 24 LYS B N 1
ATOM 1426 C CA . LYS B 1 24 ? 11.297 -19.484 0.99 1 98.06 24 LYS B CA 1
ATOM 1427 C C . LYS B 1 24 ? 11.766 -20.406 -0.142 1 98.06 24 LYS B C 1
ATOM 1429 O O . LYS B 1 24 ? 12.469 -19.953 -1.049 1 98.06 24 LYS B O 1
ATOM 1434 N N . GLU B 1 25 ? 11.359 -21.594 -0.141 1 98.06 25 GLU B N 1
ATOM 1435 C CA . GLU B 1 25 ? 11.773 -22.594 -1.125 1 98.06 25 GLU B CA 1
ATOM 1436 C C . GLU B 1 25 ? 11.281 -22.234 -2.521 1 98.06 25 GLU B C 1
ATOM 1438 O O . GLU B 1 25 ? 11.742 -22.797 -3.516 1 98.06 25 GLU B O 1
ATOM 1443 N N . ASP B 1 26 ? 10.367 -21.328 -2.6 1 98.5 26 ASP B N 1
ATOM 1444 C CA . ASP B 1 26 ? 9.773 -20.984 -3.887 1 98.5 26 ASP B CA 1
ATOM 1445 C C . ASP B 1 26 ? 10.758 -20.203 -4.758 1 98.5 26 ASP B C 1
ATOM 1447 O O . ASP B 1 26 ? 10.555 -20.078 -5.969 1 98.5 26 ASP B O 1
ATOM 1451 N N . TYR B 1 27 ? 11.781 -19.688 -4.078 1 98.38 27 TYR B N 1
ATOM 1452 C CA . TYR B 1 27 ? 12.844 -19.109 -4.891 1 98.38 27 TYR B CA 1
ATOM 1453 C C . TYR B 1 27 ? 13.367 -20.125 -5.906 1 98.38 27 TYR B C 1
ATOM 1455 O O . TYR B 1 27 ? 13.461 -19.828 -7.098 1 98.38 27 TYR B O 1
ATOM 1463 N N . ASP B 1 28 ? 13.633 -21.312 -5.438 1 98.12 28 ASP B N 1
ATOM 1464 C CA . ASP B 1 28 ? 14.203 -22.359 -6.273 1 98.12 28 ASP B CA 1
ATOM 1465 C C . ASP B 1 28 ? 13.148 -22.969 -7.191 1 98.12 28 ASP B C 1
ATOM 1467 O O . ASP B 1 28 ? 13.484 -23.688 -8.133 1 98.12 28 ASP B O 1
ATOM 1471 N N . LYS B 1 29 ? 11.93 -22.672 -6.93 1 98.25 29 LYS B N 1
ATOM 1472 C CA . LYS B 1 29 ? 10.852 -23.203 -7.762 1 98.25 29 LYS B CA 1
ATOM 1473 C C . LYS B 1 29 ? 10.461 -22.219 -8.852 1 98.25 29 LYS B C 1
ATOM 1475 O O . LYS B 1 29 ? 9.5 -22.438 -9.594 1 98.25 29 LYS B O 1
ATOM 1480 N N . GLY B 1 30 ? 11.094 -21.031 -8.914 1 97.75 30 GLY B N 1
ATOM 1481 C CA . GLY B 1 30 ? 10.984 -20.172 -10.086 1 97.75 30 GLY B CA 1
ATOM 1482 C C . GLY B 1 30 ? 10.07 -18.984 -9.867 1 97.75 30 GLY B C 1
ATOM 1483 O O . GLY B 1 30 ? 9.531 -18.438 -10.828 1 97.75 30 GLY B O 1
ATOM 1484 N N . VAL B 1 31 ? 9.883 -18.594 -8.648 1 98.31 31 VAL B N 1
ATOM 1485 C CA . VAL B 1 31 ? 8.984 -17.484 -8.398 1 98.31 31 VAL B CA 1
ATOM 1486 C C . VAL B 1 31 ? 9.523 -16.219 -9.07 1 98.31 31 VAL B C 1
ATOM 1488 O O . VAL B 1 31 ? 8.75 -15.422 -9.617 1 98.31 31 VAL B O 1
ATOM 1491 N N . CYS B 1 32 ? 10.812 -16 -9.109 1 97.94 32 CYS B N 1
ATOM 1492 C CA . CYS B 1 32 ? 11.383 -14.828 -9.75 1 97.94 32 CYS B CA 1
ATOM 1493 C C . CYS B 1 32 ? 11.203 -14.891 -11.266 1 97.94 32 CYS B C 1
ATOM 1495 O O . CYS B 1 32 ? 11.031 -13.859 -11.914 1 97.94 32 CYS B O 1
ATOM 1497 N N . SER B 1 33 ? 11.266 -16.062 -11.789 1 96.94 33 SER B N 1
ATOM 1498 C CA . SER B 1 33 ? 11.023 -16.219 -13.219 1 96.94 33 SER B CA 1
ATOM 1499 C C . SER B 1 33 ? 9.609 -15.773 -13.594 1 96.94 33 SER B C 1
ATOM 1501 O O . SER B 1 33 ? 9.406 -15.172 -14.656 1 96.94 33 SER B O 1
ATOM 1503 N N . VAL B 1 34 ? 8.648 -16.031 -12.781 1 97.88 34 VAL B N 1
ATOM 1504 C CA . VAL B 1 34 ? 7.273 -15.602 -13.008 1 97.88 34 VAL B CA 1
ATOM 1505 C C . VAL B 1 34 ? 7.176 -14.078 -12.891 1 97.88 34 VAL B C 1
ATOM 1507 O O . VAL B 1 34 ? 6.605 -13.422 -13.766 1 97.88 34 VAL B O 1
ATOM 1510 N N . LEU B 1 35 ? 7.812 -13.516 -11.844 1 98 35 LEU B N 1
ATOM 1511 C CA . LEU B 1 35 ? 7.77 -12.086 -11.586 1 98 35 LEU B CA 1
ATOM 1512 C C . LEU B 1 35 ? 8.445 -11.305 -12.711 1 98 35 LEU B C 1
ATOM 1514 O O . LEU B 1 35 ? 8.07 -10.172 -13 1 98 35 LEU B O 1
ATOM 1518 N N . GLU B 1 36 ? 9.367 -11.906 -13.375 1 96.81 36 GLU B N 1
ATOM 1519 C CA . GLU B 1 36 ? 10.102 -11.273 -14.469 1 96.81 36 GLU B CA 1
ATOM 1520 C C . GLU B 1 36 ? 9.18 -10.953 -15.641 1 96.81 36 GLU B C 1
ATOM 1522 O O . GLU B 1 36 ? 9.508 -10.125 -16.484 1 96.81 36 GLU B O 1
ATOM 1527 N N . GLN B 1 37 ? 8.094 -11.633 -15.703 1 93.69 37 GLN B N 1
ATOM 1528 C CA . GLN B 1 37 ? 7.121 -11.336 -16.75 1 93.69 37 GLN B CA 1
ATOM 1529 C C . GLN B 1 37 ? 6.41 -10.008 -16.484 1 93.69 37 GLN B C 1
ATOM 1531 O O . GLN B 1 37 ? 5.723 -9.484 -17.359 1 93.69 37 GLN B O 1
ATOM 1536 N N . LEU B 1 38 ? 6.523 -9.508 -15.32 1 93.12 38 LEU B N 1
ATOM 1537 C CA . LEU B 1 38 ? 5.988 -8.211 -14.93 1 93.12 38 LEU B CA 1
ATOM 1538 C C . LEU B 1 38 ? 7.055 -7.129 -15.039 1 93.12 38 LEU B C 1
ATOM 1540 O O . LEU B 1 38 ? 6.809 -6.062 -15.602 1 93.12 38 LEU B O 1
ATOM 1544 N N . THR B 1 39 ? 8.203 -7.324 -14.492 1 93.44 39 THR B N 1
ATOM 1545 C CA . THR B 1 39 ? 9.344 -6.418 -14.438 1 93.44 39 THR B CA 1
ATOM 1546 C C . THR B 1 39 ? 10.609 -7.16 -14.023 1 93.44 39 THR B C 1
ATOM 1548 O O . THR B 1 39 ? 10.594 -8.383 -13.859 1 93.44 39 THR B O 1
ATOM 1551 N N . SER B 1 40 ? 11.641 -6.414 -13.828 1 91.94 40 SER B N 1
ATOM 1552 C CA . SER B 1 40 ? 12.914 -7.027 -13.461 1 91.94 40 SER B CA 1
ATOM 1553 C C . SER B 1 40 ? 12.836 -7.688 -12.086 1 91.94 40 SER B C 1
ATOM 1555 O O . SER B 1 40 ? 12.336 -7.086 -11.133 1 91.94 40 SER B O 1
ATOM 1557 N N . CYS B 1 41 ? 13.25 -8.914 -12.023 1 93.44 41 CYS B N 1
ATOM 1558 C CA . CYS B 1 41 ? 13.43 -9.617 -10.766 1 93.44 41 CYS B CA 1
ATOM 1559 C C . CYS B 1 41 ? 14.844 -10.18 -10.648 1 93.44 41 CYS B C 1
ATOM 1561 O O . CYS B 1 41 ? 15.039 -11.391 -10.695 1 93.44 41 CYS B O 1
ATOM 1563 N N . SER B 1 42 ? 15.781 -9.32 -10.5 1 89.81 42 SER B N 1
ATOM 1564 C CA . SER B 1 42 ? 17.188 -9.664 -10.352 1 89.81 42 SER B CA 1
ATOM 1565 C C . SER B 1 42 ? 17.547 -9.914 -8.891 1 89.81 42 SER B C 1
ATOM 1567 O O . SER B 1 42 ? 18.688 -9.695 -8.484 1 89.81 42 SER B O 1
ATOM 1569 N N . THR B 1 43 ? 16.672 -10.32 -8.109 1 95.06 43 THR B N 1
ATOM 1570 C CA . THR B 1 43 ? 16.859 -10.594 -6.691 1 95.06 43 THR B CA 1
ATOM 1571 C C . THR B 1 43 ? 17.516 -11.961 -6.488 1 95.06 43 THR B C 1
ATOM 1573 O O . THR B 1 43 ? 16.984 -12.984 -6.918 1 95.06 43 THR B O 1
ATOM 1576 N N . ASP B 1 44 ? 18.656 -12.008 -5.863 1 97.06 44 ASP B N 1
ATOM 1577 C CA . ASP B 1 44 ? 19.281 -13.305 -5.613 1 97.06 44 ASP B CA 1
ATOM 1578 C C . ASP B 1 44 ? 18.672 -13.992 -4.398 1 97.06 44 ASP B C 1
ATOM 1580 O O . ASP B 1 44 ? 17.828 -13.414 -3.713 1 97.06 44 ASP B O 1
ATOM 1584 N N . LYS B 1 45 ? 19.109 -15.18 -4.145 1 97.75 45 LYS B N 1
ATOM 1585 C CA . LYS B 1 45 ? 18.469 -16.016 -3.137 1 97.75 45 LYS B CA 1
ATOM 1586 C C . LYS B 1 45 ? 18.625 -15.414 -1.742 1 97.75 45 LYS B C 1
ATOM 1588 O O . LYS B 1 45 ? 17.688 -15.438 -0.946 1 97.75 45 LYS B O 1
ATOM 1593 N N . ASN B 1 46 ? 19.75 -14.898 -1.433 1 97.88 46 ASN B N 1
ATOM 1594 C CA . ASN B 1 46 ? 19.984 -14.289 -0.125 1 97.88 46 ASN B CA 1
ATOM 1595 C C . ASN B 1 46 ? 19.062 -13.094 0.101 1 97.88 46 ASN B C 1
ATOM 1597 O O . ASN B 1 46 ? 18.438 -12.977 1.158 1 97.88 46 ASN B O 1
ATOM 1601 N N . LYS B 1 47 ? 19.078 -12.242 -0.896 1 97.38 47 LYS B N 1
ATOM 1602 C CA . LYS B 1 47 ? 18.203 -11.078 -0.81 1 97.38 47 LYS B CA 1
ATOM 1603 C C . LYS B 1 47 ? 16.734 -11.5 -0.707 1 97.38 47 LYS B C 1
ATOM 1605 O O . LYS B 1 47 ? 15.977 -10.922 0.065 1 97.38 47 LYS B O 1
ATOM 1610 N N . PHE B 1 48 ? 16.375 -12.5 -1.472 1 98.19 48 PHE B N 1
ATOM 1611 C CA . PHE B 1 48 ? 15.023 -13.047 -1.4 1 98.19 48 PHE B CA 1
ATOM 1612 C C . PHE B 1 48 ? 14.688 -13.469 0.024 1 98.19 48 PHE B C 1
ATOM 1614 O O . PHE B 1 48 ? 13.625 -13.125 0.542 1 98.19 48 PHE B O 1
ATOM 1621 N N . ASN B 1 49 ? 15.555 -14.18 0.646 1 98.12 49 ASN B N 1
ATOM 1622 C CA . ASN B 1 49 ? 15.336 -14.648 2.01 1 98.12 49 ASN B CA 1
ATOM 1623 C C . ASN B 1 49 ? 15.227 -13.492 2.992 1 98.12 49 ASN B C 1
ATOM 1625 O O . ASN B 1 49 ? 14.391 -13.523 3.902 1 98.12 49 ASN B O 1
ATOM 1629 N N . ASP B 1 50 ? 16.031 -12.516 2.783 1 97.81 50 ASP B N 1
ATOM 1630 C CA . ASP B 1 50 ? 15.984 -11.328 3.637 1 97.81 50 ASP B CA 1
ATOM 1631 C C . ASP B 1 50 ? 14.625 -10.633 3.527 1 97.81 50 ASP B C 1
ATOM 1633 O O . ASP B 1 50 ? 14.031 -10.266 4.539 1 97.81 50 ASP B O 1
ATOM 1637 N N . VAL B 1 51 ? 14.234 -10.438 2.314 1 97.94 51 VAL B N 1
ATOM 1638 C CA . VAL B 1 51 ? 12.961 -9.766 2.074 1 97.94 51 VAL B CA 1
ATOM 1639 C C . VAL B 1 51 ? 11.82 -10.594 2.652 1 97.94 51 VAL B C 1
ATOM 1641 O O . VAL B 1 51 ? 10.906 -10.055 3.283 1 97.94 51 VAL B O 1
ATOM 1644 N N . PHE B 1 52 ? 11.867 -11.891 2.438 1 98.5 52 PHE B N 1
ATOM 1645 C CA . PHE B 1 52 ? 10.875 -12.805 2.984 1 98.5 52 PHE B CA 1
ATOM 1646 C C . PHE B 1 52 ? 10.766 -12.648 4.496 1 98.5 52 PHE B C 1
ATOM 1648 O O . PHE B 1 52 ? 9.664 -12.539 5.035 1 98.5 52 PHE B O 1
ATOM 1655 N N . ASP B 1 53 ? 11.859 -12.633 5.168 1 97.94 53 ASP B N 1
ATOM 1656 C CA . ASP B 1 53 ? 11.875 -12.523 6.625 1 97.94 53 ASP B CA 1
ATOM 1657 C C . ASP B 1 53 ? 11.312 -11.18 7.074 1 97.94 53 ASP B C 1
ATOM 1659 O O . ASP B 1 53 ? 10.594 -11.102 8.078 1 97.94 53 ASP B O 1
ATOM 1663 N N . LEU B 1 54 ? 11.68 -10.18 6.344 1 96.94 54 LEU B N 1
ATOM 1664 C CA . LEU B 1 54 ? 11.148 -8.852 6.652 1 96.94 54 LEU B CA 1
ATOM 1665 C C . LEU B 1 54 ? 9.633 -8.828 6.523 1 96.94 54 LEU B C 1
ATOM 1667 O O . LEU B 1 54 ? 8.938 -8.344 7.422 1 96.94 54 LEU B O 1
ATOM 1671 N N . MET B 1 55 ? 9.141 -9.344 5.422 1 97.75 55 MET B N 1
ATOM 1672 C CA . MET B 1 55 ? 7.703 -9.383 5.184 1 97.75 55 MET B CA 1
ATOM 1673 C C . MET B 1 55 ? 6.992 -10.18 6.27 1 97.75 55 MET B C 1
ATOM 1675 O O . MET B 1 55 ? 5.914 -9.797 6.727 1 97.75 55 MET B O 1
ATOM 1679 N N . LYS B 1 56 ? 7.625 -11.25 6.586 1 96.88 56 LYS B N 1
ATOM 1680 C CA . LYS B 1 56 ? 7.035 -12.094 7.621 1 96.88 56 LYS B CA 1
ATOM 1681 C C . LYS B 1 56 ? 6.949 -11.344 8.953 1 96.88 56 LYS B C 1
ATOM 1683 O O . LYS B 1 56 ? 5.945 -11.438 9.656 1 96.88 56 LYS B O 1
ATOM 1688 N N . LYS B 1 57 ? 7.961 -10.633 9.273 1 95.62 57 LYS B N 1
ATOM 1689 C CA . LYS B 1 57 ? 8.008 -9.852 10.508 1 95.62 57 LYS B CA 1
ATOM 1690 C C . LYS B 1 57 ? 6.938 -8.766 10.508 1 95.62 57 LYS B C 1
ATOM 1692 O O . LYS B 1 57 ? 6.297 -8.516 11.531 1 95.62 57 LYS B O 1
ATOM 1697 N N . GLU B 1 58 ? 6.801 -8.078 9.438 1 95.38 58 GLU B N 1
ATOM 1698 C CA . GLU B 1 58 ? 5.828 -6.996 9.32 1 95.38 58 GLU B CA 1
ATOM 1699 C C . GLU B 1 58 ? 4.398 -7.523 9.414 1 95.38 58 GLU B C 1
ATOM 1701 O O . GLU B 1 58 ? 3.494 -6.809 9.852 1 95.38 58 GLU B O 1
ATOM 1706 N N . ASN B 1 59 ? 4.16 -8.727 8.867 1 95.75 59 ASN B N 1
ATOM 1707 C CA . ASN B 1 59 ? 2.938 -9.492 9.07 1 95.75 59 ASN B CA 1
ATOM 1708 C C . ASN B 1 59 ? 1.742 -8.836 8.391 1 95.75 59 ASN B C 1
ATOM 1710 O O . ASN B 1 59 ? 0.617 -8.914 8.883 1 95.75 59 ASN B O 1
ATOM 1714 N N . ASN B 1 60 ? 1.944 -8.086 7.387 1 97.75 60 ASN B N 1
ATOM 1715 C CA . ASN B 1 60 ? 0.846 -7.473 6.648 1 97.75 60 ASN B CA 1
ATOM 1716 C C . ASN B 1 60 ? 0.938 -7.766 5.152 1 97.75 60 ASN B C 1
ATOM 1718 O O . ASN B 1 60 ? 0.382 -7.031 4.336 1 97.75 60 ASN B O 1
ATOM 1722 N N . TYR B 1 61 ? 1.705 -8.812 4.867 1 98.5 61 TYR B N 1
ATOM 1723 C CA . TYR B 1 61 ? 1.829 -9.32 3.506 1 98.5 61 TYR B CA 1
ATOM 1724 C C . TYR B 1 61 ? 1.132 -10.664 3.363 1 98.5 61 TYR B C 1
ATOM 1726 O O . TYR B 1 61 ? 1.388 -11.594 4.137 1 98.5 61 TYR B O 1
ATOM 1734 N N . TYR B 1 62 ? 0.301 -10.781 2.338 1 98.75 62 TYR B N 1
ATOM 1735 C CA . TYR B 1 62 ? -0.272 -12.039 1.88 1 98.75 62 TYR B CA 1
ATOM 1736 C C . TYR B 1 62 ? 0.108 -12.32 0.43 1 98.75 62 TYR B C 1
ATOM 1738 O O . TYR B 1 62 ? -0.593 -11.898 -0.493 1 98.75 62 TYR B O 1
ATOM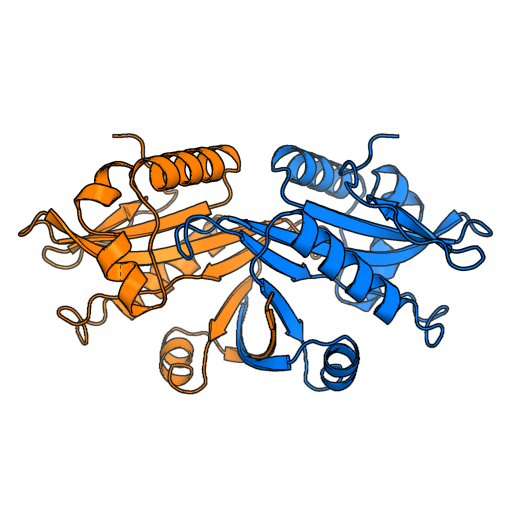 1746 N N . ILE B 1 63 ? 1.182 -13 0.266 1 98.88 63 ILE B N 1
ATOM 1747 C CA . ILE B 1 63 ? 1.627 -13.359 -1.075 1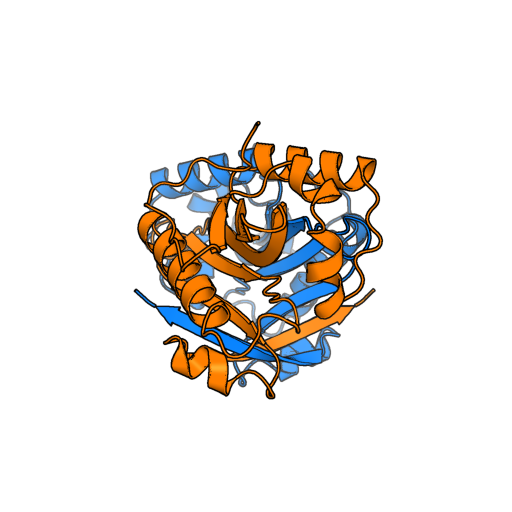 98.88 63 ILE B CA 1
ATOM 1748 C C . ILE B 1 63 ? 1.196 -14.789 -1.393 1 98.88 63 ILE B C 1
ATOM 1750 O O . ILE B 1 63 ? 1.64 -15.734 -0.74 1 98.88 63 ILE B O 1
ATOM 1754 N N . VAL B 1 64 ? 0.368 -14.898 -2.373 1 98.94 64 VAL B N 1
ATOM 1755 C CA . VAL B 1 64 ? -0.152 -16.188 -2.828 1 98.94 64 VAL B CA 1
ATOM 1756 C C . VAL B 1 64 ? 0.594 -16.625 -4.082 1 98.94 64 VAL B C 1
ATOM 1758 O O . VAL B 1 64 ? 0.826 -15.82 -4.992 1 98.94 64 VAL B O 1
ATOM 1761 N N . VAL B 1 65 ? 1.003 -17.891 -4.105 1 98.88 65 VAL B N 1
ATOM 1762 C CA . VAL B 1 65 ? 1.604 -18.469 -5.297 1 98.88 65 VAL B CA 1
ATOM 1763 C C . VAL B 1 65 ? 0.777 -19.672 -5.762 1 98.88 65 VAL B C 1
ATOM 1765 O O . VAL B 1 65 ? -0.009 -20.219 -4.992 1 98.88 65 VAL B O 1
ATOM 1768 N N . GLY B 1 66 ? 0.85 -19.906 -7.062 1 98.75 66 GLY B N 1
ATOM 1769 C CA . GLY B 1 66 ? 0.365 -21.141 -7.633 1 98.75 66 GLY B CA 1
ATOM 1770 C C . GLY B 1 66 ? 1.48 -22.078 -8.062 1 98.75 66 GLY B C 1
ATOM 1771 O O . GLY B 1 66 ? 2.311 -21.719 -8.898 1 98.75 66 GLY B O 1
ATOM 1772 N N . GLU B 1 67 ? 1.509 -23.25 -7.449 1 98.75 67 GLU B N 1
ATOM 1773 C CA . GLU B 1 67 ? 2.49 -24.266 -7.82 1 98.75 67 GLU B CA 1
ATOM 1774 C C . GLU B 1 67 ? 1.856 -25.359 -8.672 1 98.75 67 GLU B C 1
ATOM 1776 O O . GLU B 1 67 ? 0.829 -25.938 -8.297 1 98.75 67 GLU B O 1
ATOM 1781 N N . ASP B 1 68 ? 2.43 -25.562 -9.836 1 98.44 68 ASP B N 1
ATOM 1782 C CA . ASP B 1 68 ? 2.066 -26.766 -10.586 1 98.44 68 ASP B CA 1
ATOM 1783 C C . ASP B 1 68 ? 2.703 -28 -9.977 1 98.44 68 ASP B C 1
ATOM 1785 O O . ASP B 1 68 ? 3.914 -28.203 -10.086 1 98.44 68 ASP B O 1
ATOM 1789 N N . LEU B 1 69 ? 1.884 -28.828 -9.398 1 97.75 69 LEU B N 1
ATOM 1790 C CA . LEU B 1 69 ? 2.367 -29.984 -8.648 1 97.75 69 LEU B CA 1
ATOM 1791 C C . LEU B 1 69 ? 2.992 -31.016 -9.578 1 97.75 69 LEU B C 1
ATOM 1793 O O . LEU B 1 69 ? 3.777 -31.859 -9.141 1 97.75 69 LEU B O 1
ATOM 1797 N N . SER B 1 70 ? 2.662 -30.953 -10.82 1 97.56 70 SER B N 1
ATOM 1798 C CA . SER B 1 70 ? 3.232 -31.891 -11.781 1 97.56 70 SER B CA 1
ATOM 1799 C C . SER B 1 70 ? 4.688 -31.547 -12.094 1 97.56 70 SER B C 1
ATOM 1801 O O . SER B 1 70 ? 5.484 -32.438 -12.406 1 97.56 70 SER B O 1
ATOM 1803 N N . THR B 1 71 ? 5.113 -30.312 -12.008 1 97.44 71 THR B N 1
ATOM 1804 C CA . THR B 1 71 ? 6.465 -29.891 -12.352 1 97.44 71 THR B CA 1
ATOM 1805 C C . THR B 1 71 ? 7.176 -29.312 -11.141 1 97.44 71 THR B C 1
ATOM 1807 O O . THR B 1 71 ? 8.383 -29.078 -11.172 1 97.44 71 THR B O 1
ATOM 1810 N N . SER B 1 72 ? 6.43 -29.047 -10.094 1 98.12 72 SER B N 1
ATOM 1811 C CA . SER B 1 72 ? 6.922 -28.406 -8.883 1 98.12 72 SER B CA 1
ATOM 1812 C C . SER B 1 72 ? 7.426 -27 -9.164 1 98.12 72 SER B C 1
ATOM 1814 O O . SER B 1 72 ? 8.422 -26.562 -8.586 1 98.12 72 SER B O 1
ATOM 1816 N N . GLN B 1 73 ? 6.832 -26.344 -10.117 1 98.25 73 GLN B N 1
ATOM 1817 C CA . GLN B 1 73 ? 7.203 -24.969 -10.477 1 98.25 73 GLN B CA 1
ATOM 1818 C C . GLN B 1 73 ? 6.113 -23.984 -10.07 1 98.25 73 GLN B C 1
ATOM 1820 O O . GLN B 1 73 ? 4.926 -24.297 -10.156 1 98.25 73 GLN B O 1
ATOM 1825 N N . ILE B 1 74 ? 6.555 -22.828 -9.648 1 98.62 74 ILE B N 1
ATOM 1826 C CA . ILE B 1 74 ? 5.629 -21.734 -9.438 1 98.62 74 ILE B CA 1
ATOM 1827 C C . ILE B 1 74 ? 5.211 -21.141 -10.789 1 98.62 74 ILE B C 1
ATOM 1829 O O . ILE B 1 74 ? 6.059 -20.859 -11.641 1 98.62 74 ILE B O 1
ATOM 1833 N N . ILE B 1 75 ? 3.906 -20.953 -10.961 1 98.56 75 ILE B N 1
ATOM 1834 C CA . ILE B 1 75 ? 3.488 -20.531 -12.289 1 98.56 75 ILE B CA 1
ATOM 1835 C C . ILE B 1 75 ? 2.686 -19.234 -12.195 1 98.56 75 ILE B C 1
ATOM 1837 O O . ILE B 1 75 ? 2.385 -18.609 -13.211 1 98.56 75 ILE B O 1
ATOM 1841 N N . LEU B 1 76 ? 2.328 -18.781 -11.047 1 98.62 76 LEU B N 1
ATOM 1842 C CA . LEU B 1 76 ? 1.673 -17.484 -10.852 1 98.62 76 LEU B CA 1
ATOM 1843 C C . LEU B 1 76 ? 1.927 -16.953 -9.445 1 98.62 76 LEU B C 1
ATOM 1845 O O . LEU B 1 76 ? 2.299 -17.719 -8.547 1 98.62 76 LEU B O 1
ATOM 1849 N N . THR B 1 77 ? 1.791 -15.672 -9.273 1 98.75 77 THR B N 1
ATOM 1850 C CA . THR B 1 77 ? 1.919 -15.039 -7.965 1 98.75 77 THR B CA 1
ATOM 1851 C C . THR B 1 77 ? 1.132 -13.734 -7.914 1 98.75 77 THR B C 1
ATOM 1853 O O . THR B 1 77 ? 0.867 -13.117 -8.953 1 98.75 77 THR B O 1
ATOM 1856 N N . GLY B 1 78 ? 0.74 -13.367 -6.75 1 98.81 78 GLY B N 1
ATOM 1857 C CA . GLY B 1 78 ? 0.098 -12.102 -6.445 1 98.81 78 GLY B CA 1
ATOM 1858 C C . GLY B 1 78 ? 0.219 -11.711 -4.984 1 98.81 78 GLY B C 1
ATOM 1859 O O . GLY B 1 78 ? 0.297 -12.57 -4.109 1 98.81 78 GLY B O 1
ATOM 1860 N N . THR B 1 79 ? 0.204 -10.445 -4.758 1 98.88 79 THR B N 1
ATOM 1861 C CA . THR B 1 79 ? 0.411 -9.922 -3.412 1 98.88 79 THR B CA 1
ATOM 1862 C C . THR B 1 79 ? -0.801 -9.117 -2.951 1 98.88 79 THR B C 1
ATOM 1864 O O . THR B 1 79 ? -1.341 -8.312 -3.711 1 98.88 79 THR B O 1
ATOM 1867 N N . LEU B 1 80 ? -1.317 -9.398 -1.788 1 98.88 80 LEU B N 1
ATOM 1868 C CA . LEU B 1 80 ? -2.172 -8.5 -1.019 1 98.88 80 LEU B CA 1
ATOM 1869 C C . LEU B 1 80 ? -1.392 -7.852 0.119 1 98.88 80 LEU B C 1
ATOM 1871 O O . LEU B 1 80 ? -0.925 -8.539 1.03 1 98.88 80 LEU B O 1
ATOM 1875 N N . PHE B 1 81 ? -1.155 -6.547 0.05 1 98.88 81 PHE B N 1
ATOM 1876 C CA . PHE B 1 81 ? -0.478 -5.734 1.056 1 98.88 81 PHE B CA 1
ATOM 1877 C C . PHE B 1 81 ? -1.483 -4.922 1.862 1 98.88 81 PHE B C 1
ATOM 1879 O O . PHE B 1 81 ? -2.146 -4.035 1.323 1 98.88 81 PHE B O 1
ATOM 1886 N N . ILE B 1 82 ? -1.615 -5.188 3.154 1 98.69 82 ILE B N 1
ATOM 1887 C CA . ILE B 1 82 ? -2.688 -4.617 3.959 1 98.69 82 ILE B CA 1
ATOM 1888 C C . ILE B 1 82 ? -2.193 -3.35 4.652 1 98.69 82 ILE B C 1
ATOM 1890 O O . ILE B 1 82 ? -1.176 -3.369 5.348 1 98.69 82 ILE B O 1
ATOM 1894 N N . GLU B 1 83 ? -2.885 -2.312 4.461 1 98.69 83 GLU B N 1
ATOM 1895 C CA . GLU B 1 83 ? -2.602 -1.012 5.059 1 98.69 83 GLU B CA 1
ATOM 1896 C C . GLU B 1 83 ? -3.605 -0.679 6.156 1 98.69 83 GLU B C 1
ATOM 1898 O O . GLU B 1 83 ? -4.801 -0.542 5.891 1 98.69 83 GLU B O 1
ATOM 1903 N N . SER B 1 84 ? -3.137 -0.502 7.383 1 98.06 84 SER B N 1
ATOM 1904 C CA . SER B 1 84 ? -3.99 -0.009 8.461 1 98.06 84 SER B CA 1
ATOM 1905 C C . SER B 1 84 ? -4.281 1.479 8.297 1 98.06 84 SER B C 1
ATOM 1907 O O . SER B 1 84 ? -3.393 2.254 7.93 1 98.06 84 SER B O 1
ATOM 1909 N N . LYS B 1 85 ? -5.527 1.822 8.547 1 98.12 85 LYS B N 1
ATOM 1910 C CA . LYS B 1 85 ? -5.938 3.215 8.391 1 98.12 85 LYS B CA 1
ATOM 1911 C C . LYS B 1 85 ? -6.453 3.791 9.703 1 98.12 85 LYS B C 1
ATOM 1913 O O . LYS B 1 85 ? -7.078 3.082 10.5 1 98.12 85 LYS B O 1
ATOM 1918 N N . ILE B 1 86 ? -6.148 5.07 9.906 1 97.81 86 ILE B N 1
ATOM 1919 C CA . ILE B 1 86 ? -6.793 5.781 11 1 97.81 86 ILE B CA 1
ATOM 1920 C C . ILE B 1 86 ? -8.242 6.094 10.633 1 97.81 86 ILE B C 1
ATOM 1922 O O . ILE B 1 86 ? -9.141 5.977 11.461 1 97.81 86 ILE B O 1
ATOM 1926 N N . ILE B 1 87 ? -8.43 6.457 9.359 1 97.38 87 ILE B N 1
ATOM 1927 C CA . ILE B 1 87 ? -9.766 6.781 8.867 1 97.38 87 ILE B CA 1
ATOM 1928 C C . ILE B 1 87 ? -10.625 5.52 8.836 1 97.38 87 ILE B C 1
ATOM 1930 O O . ILE B 1 87 ? -10.117 4.41 9.008 1 97.38 87 ILE B O 1
ATOM 1934 N N . HIS B 1 88 ? -12.023 5.75 8.688 1 96.06 88 HIS B N 1
ATOM 1935 C CA . HIS B 1 88 ? -12.992 4.664 8.586 1 96.06 88 HIS B CA 1
ATOM 1936 C C . HIS B 1 88 ? -12.922 3.756 9.812 1 96.06 88 HIS B C 1
ATOM 1938 O O . HIS B 1 88 ? -12.812 2.535 9.68 1 96.06 88 HIS B O 1
ATOM 1944 N N . ASN B 1 89 ? -12.812 4.359 11.008 1 95.31 89 ASN B N 1
ATOM 1945 C CA . ASN B 1 89 ? -12.859 3.686 12.297 1 95.31 89 ASN B CA 1
ATOM 1946 C C . ASN B 1 89 ? -11.734 2.664 12.438 1 95.31 89 ASN B C 1
ATOM 1948 O O . ASN B 1 89 ? -11.953 1.561 12.945 1 95.31 89 ASN B O 1
ATOM 1952 N N . GLY B 1 90 ? -10.562 2.975 11.883 1 95.81 90 GLY B N 1
ATOM 1953 C CA . GLY B 1 90 ? -9.406 2.109 12.047 1 95.81 90 GLY B CA 1
ATOM 1954 C C . GLY B 1 90 ? -9.453 0.879 11.156 1 95.81 90 GLY B C 1
ATOM 1955 O O . GLY B 1 90 ? -8.836 -0.142 11.477 1 95.81 90 GLY B O 1
ATOM 1956 N N . SER B 1 91 ? -10.219 0.878 10.086 1 96.25 91 SER B N 1
ATOM 1957 C CA . SER B 1 91 ? -10.273 -0.245 9.156 1 96.25 91 SER B CA 1
ATOM 1958 C C . SER B 1 91 ? -9.008 -0.315 8.305 1 96.25 91 SER B C 1
ATOM 1960 O O . SER B 1 91 ? -8 0.319 8.625 1 96.25 91 SER B O 1
ATOM 1962 N N . SER B 1 92 ? -9.008 -1.219 7.324 1 98.12 92 SER B N 1
ATOM 1963 C CA . SER B 1 92 ? -7.812 -1.412 6.512 1 98.12 92 SER B CA 1
ATOM 1964 C C . SER B 1 92 ? -8.133 -1.339 5.023 1 98.12 92 SER B C 1
ATOM 1966 O O . SER B 1 92 ? -9.297 -1.46 4.629 1 98.12 92 SER B O 1
ATOM 1968 N N . VAL B 1 93 ? -7.156 -1.045 4.273 1 98.69 93 VAL B N 1
ATOM 1969 C CA . VAL B 1 93 ? -7.211 -1.106 2.816 1 98.69 93 VAL B CA 1
ATOM 1970 C C . VAL B 1 93 ? -6.25 -2.182 2.311 1 98.69 93 VAL B C 1
ATOM 1972 O O . VAL B 1 93 ? -5.129 -2.305 2.807 1 98.69 93 VAL B O 1
ATOM 1975 N N . GLY B 1 94 ? -6.742 -2.998 1.435 1 98.88 94 GLY B N 1
ATOM 1976 C CA . GLY B 1 94 ? -5.863 -3.947 0.772 1 98.88 94 GLY B CA 1
ATOM 1977 C C . GLY B 1 94 ? -5.312 -3.434 -0.546 1 98.88 94 GLY B C 1
ATOM 1978 O O . GLY B 1 94 ? -6.07 -2.943 -1.389 1 98.88 94 GLY B O 1
ATOM 1979 N N . HIS B 1 95 ? -4.012 -3.496 -0.768 1 98.94 95 HIS B N 1
ATOM 1980 C CA . HIS B 1 95 ? -3.344 -3.207 -2.031 1 98.94 95 HIS B CA 1
ATOM 1981 C C . HIS B 1 95 ? -2.973 -4.492 -2.766 1 98.94 95 HIS B C 1
ATOM 1983 O O . HIS B 1 95 ? -2.186 -5.293 -2.262 1 98.94 95 HIS B O 1
ATOM 1989 N N . ILE B 1 96 ? -3.551 -4.703 -3.92 1 98.88 96 ILE B N 1
ATOM 1990 C CA . ILE B 1 96 ? -3.137 -5.828 -4.754 1 98.88 96 ILE B CA 1
ATOM 1991 C C . ILE B 1 96 ? -1.97 -5.406 -5.645 1 98.88 96 ILE B C 1
ATOM 1993 O O . ILE B 1 96 ? -2.049 -4.391 -6.344 1 98.88 96 ILE B O 1
ATOM 1997 N N . GLU B 1 97 ? -0.928 -6.188 -5.574 1 98.56 97 GLU B N 1
ATOM 1998 C CA . GLU B 1 97 ? 0.331 -5.859 -6.234 1 98.56 97 GLU B CA 1
ATOM 1999 C C . GLU B 1 97 ? 0.967 -7.098 -6.859 1 98.56 97 GLU B C 1
ATOM 2001 O O . GLU B 1 97 ? 0.683 -8.227 -6.445 1 98.56 97 GLU B O 1
ATOM 2006 N N . ASP B 1 98 ? 1.794 -6.906 -7.887 1 98.31 98 ASP B N 1
ATOM 2007 C CA . ASP B 1 98 ? 2.73 -7.887 -8.43 1 98.31 98 ASP B CA 1
ATOM 2008 C C . ASP B 1 98 ? 1.999 -9.141 -8.906 1 98.31 98 ASP B C 1
ATOM 2010 O O . ASP B 1 98 ? 2.387 -10.258 -8.57 1 98.31 98 ASP B O 1
ATOM 2014 N N . ILE B 1 99 ? 0.933 -8.891 -9.688 1 98.25 99 ILE B N 1
ATOM 2015 C CA . ILE B 1 99 ? 0.187 -9.984 -10.297 1 98.25 99 ILE B CA 1
ATOM 2016 C C . ILE B 1 99 ? 0.925 -10.484 -11.539 1 98.25 99 ILE B C 1
ATOM 2018 O O . ILE B 1 99 ? 1.174 -9.711 -12.469 1 98.25 99 ILE B O 1
ATOM 2022 N N . ALA B 1 100 ? 1.277 -11.727 -11.516 1 97.69 100 ALA B N 1
ATOM 2023 C CA . ALA B 1 100 ? 1.946 -12.328 -12.672 1 97.69 100 ALA B CA 1
ATOM 2024 C C . ALA B 1 100 ? 1.528 -13.781 -12.852 1 97.69 100 ALA B C 1
ATOM 2026 O O . ALA B 1 100 ? 1.421 -14.531 -11.875 1 97.69 100 ALA B O 1
ATOM 2027 N N . VAL B 1 101 ? 1.192 -14.125 -14.039 1 97.5 101 VAL B N 1
ATOM 2028 C CA . VAL B 1 101 ? 0.918 -15.492 -14.461 1 97.5 101 VAL B CA 1
ATOM 2029 C C . VAL B 1 101 ? 1.862 -15.883 -15.594 1 97.5 101 VAL B C 1
ATOM 2031 O O . VAL B 1 101 ? 2.016 -15.141 -16.562 1 97.5 101 VAL B O 1
ATOM 2034 N N . SER B 1 102 ? 2.469 -17.062 -15.414 1 96.62 102 SER B N 1
ATOM 2035 C CA . SER B 1 102 ? 3.357 -17.531 -16.469 1 96.62 102 SER B CA 1
ATOM 2036 C C . SER B 1 102 ? 2.646 -17.562 -17.812 1 96.62 102 SER B C 1
ATOM 2038 O O . SER B 1 102 ? 1.496 -18 -17.906 1 96.62 102 SER B O 1
ATOM 2040 N N . ASN B 1 103 ? 3.369 -17.203 -18.859 1 92.56 103 ASN B N 1
ATOM 2041 C CA . ASN B 1 103 ? 2.82 -17.141 -20.203 1 92.56 103 ASN B CA 1
ATOM 2042 C C . ASN B 1 103 ? 2.291 -18.5 -20.656 1 92.56 103 ASN B C 1
ATOM 2044 O O . ASN B 1 103 ? 1.285 -18.562 -21.375 1 92.56 103 ASN B O 1
ATOM 2048 N N . SER B 1 104 ? 2.91 -19.547 -20.203 1 91.12 104 SER B N 1
ATOM 2049 C CA . SER B 1 104 ? 2.551 -20.891 -20.641 1 91.12 104 SER B CA 1
ATOM 2050 C C . SER B 1 104 ? 1.262 -21.359 -19.969 1 91.12 104 SER B C 1
ATOM 2052 O O . SER B 1 104 ? 0.684 -22.375 -20.375 1 91.12 104 SER B O 1
ATOM 2054 N N . TYR B 1 105 ? 0.79 -20.609 -19.031 1 88.69 105 TYR B N 1
ATOM 2055 C CA . TYR B 1 105 ? -0.395 -21 -18.281 1 88.69 105 TYR B CA 1
ATOM 2056 C C . TYR B 1 105 ? -1.499 -19.969 -18.422 1 88.69 105 TYR B C 1
ATOM 2058 O O . TYR B 1 105 ? -2.391 -19.875 -17.578 1 88.69 105 TYR B O 1
ATOM 2066 N N . ARG B 1 106 ? -1.334 -19.25 -19.422 1 75.56 106 ARG B N 1
ATOM 2067 C CA . ARG B 1 106 ? -2.344 -18.203 -19.609 1 75.56 106 ARG B CA 1
ATOM 2068 C C . ARG B 1 106 ? -3.576 -18.75 -20.312 1 75.56 106 ARG B C 1
ATOM 2070 O O . ARG B 1 106 ? -3.521 -19.828 -20.922 1 75.56 106 ARG B O 1
ATOM 2077 N N . LYS B 1 107 ? -4.742 -18.141 -20.156 1 76.88 107 LYS B N 1
ATOM 2078 C CA . LYS B 1 107 ? -6.035 -18.453 -20.75 1 76.88 107 LYS B CA 1
ATOM 2079 C C . LYS B 1 107 ? -6.688 -19.656 -20.062 1 76.88 107 LYS B C 1
ATOM 2081 O O . LYS B 1 107 ? -7.43 -20.406 -20.688 1 76.88 107 LYS B O 1
ATOM 2086 N N . MET B 1 108 ? -6.219 -19.859 -18.828 1 83.38 108 MET B N 1
ATOM 2087 C CA . MET B 1 108 ? -6.812 -20.922 -18.016 1 83.38 108 MET B CA 1
ATOM 2088 C C . MET B 1 108 ? -7.617 -20.328 -16.859 1 83.38 108 MET B C 1
ATOM 2090 O O . MET B 1 108 ? -7.938 -21.031 -15.898 1 83.38 108 MET B O 1
ATOM 2094 N N . ASN B 1 109 ? -7.801 -19.031 -16.828 1 92.75 109 ASN B N 1
ATOM 2095 C CA . ASN B 1 109 ? -8.586 -18.281 -15.852 1 92.75 109 ASN B CA 1
ATOM 2096 C C . ASN B 1 109 ? -7.887 -18.203 -14.5 1 92.75 109 ASN B C 1
ATOM 2098 O O . ASN B 1 109 ? -8.523 -17.969 -13.477 1 92.75 109 ASN B O 1
ATOM 2102 N N . LEU B 1 110 ? -6.633 -18.547 -14.461 1 96.88 110 LEU B N 1
ATOM 2103 C CA . LEU B 1 110 ? -5.875 -18.578 -13.211 1 96.88 110 LEU B CA 1
ATOM 2104 C C . LEU B 1 110 ? -5.727 -17.188 -12.633 1 96.88 110 LEU B C 1
ATOM 2106 O O . LEU B 1 110 ? -5.734 -17 -11.406 1 96.88 110 LEU B O 1
ATOM 2110 N N . GLY B 1 111 ? -5.555 -16.234 -13.516 1 97.31 111 GLY B N 1
ATOM 2111 C CA . GLY B 1 111 ? -5.469 -14.844 -13.07 1 97.31 111 GLY B CA 1
ATOM 2112 C C . GLY B 1 111 ? -6.703 -14.383 -12.312 1 97.31 111 GLY B C 1
ATOM 2113 O O . GLY B 1 111 ? -6.594 -13.75 -11.266 1 97.31 111 GLY B O 1
ATOM 2114 N N . ARG B 1 112 ? -7.832 -14.734 -12.844 1 97.44 112 ARG B N 1
ATOM 2115 C CA . ARG B 1 112 ? -9.086 -14.352 -12.203 1 97.44 112 ARG B CA 1
ATOM 2116 C C . ARG B 1 112 ? -9.234 -15.016 -10.836 1 97.44 112 ARG B C 1
ATOM 2118 O O . ARG B 1 112 ? -9.625 -14.367 -9.867 1 97.44 112 ARG B O 1
ATOM 2125 N N . ILE B 1 113 ? -8.945 -16.25 -10.766 1 98.38 113 ILE B N 1
ATOM 2126 C CA . ILE B 1 113 ? -9.023 -16.984 -9.516 1 98.38 113 ILE B CA 1
ATOM 2127 C C . ILE B 1 113 ? -8.07 -16.375 -8.492 1 98.38 113 ILE B C 1
ATOM 2129 O O . ILE B 1 113 ? -8.406 -16.266 -7.309 1 98.38 113 ILE B O 1
ATOM 2133 N N . LEU B 1 114 ? -6.91 -15.977 -8.969 1 98.62 114 LEU B N 1
ATOM 2134 C CA . LEU B 1 114 ? -5.941 -15.32 -8.094 1 98.62 114 LEU B CA 1
ATOM 2135 C C . LEU B 1 114 ? -6.508 -14.023 -7.527 1 98.62 114 LEU B C 1
ATOM 2137 O O . LEU B 1 114 ? -6.465 -13.797 -6.316 1 98.62 114 LEU B O 1
ATOM 2141 N N . ILE B 1 115 ? -7.074 -13.188 -8.367 1 98.75 115 ILE B N 1
ATOM 2142 C CA . ILE B 1 115 ? -7.625 -11.906 -7.93 1 98.75 115 ILE B CA 1
ATOM 2143 C C . ILE B 1 115 ? -8.758 -12.141 -6.938 1 98.75 115 ILE B C 1
ATOM 2145 O O . ILE B 1 115 ? -8.812 -11.508 -5.883 1 98.75 115 ILE B O 1
ATOM 2149 N N . ASP B 1 116 ? -9.602 -13.07 -7.254 1 98.5 116 ASP B N 1
ATOM 2150 C CA . ASP B 1 116 ? -10.703 -13.406 -6.355 1 98.5 116 ASP B CA 1
ATOM 2151 C C . ASP B 1 116 ? -10.172 -13.836 -4.988 1 98.5 116 ASP B C 1
ATOM 2153 O O . ASP B 1 116 ? -10.734 -13.461 -3.953 1 98.5 116 ASP B O 1
ATOM 2157 N N . THR B 1 117 ? -9.195 -14.633 -5.012 1 98.81 117 THR B N 1
ATOM 2158 C CA . THR B 1 117 ? -8.578 -15.133 -3.787 1 98.81 117 THR B CA 1
ATOM 2159 C C . THR B 1 117 ? -8.023 -13.984 -2.951 1 98.81 117 THR B C 1
ATOM 2161 O O . THR B 1 117 ? -8.273 -13.914 -1.744 1 98.81 117 THR B O 1
ATOM 2164 N N . LEU B 1 118 ? -7.289 -13.062 -3.568 1 98.88 118 LEU B N 1
ATOM 2165 C CA . LEU B 1 118 ? -6.703 -11.93 -2.867 1 98.88 118 LEU B CA 1
ATOM 2166 C C . LEU B 1 118 ? -7.793 -11.016 -2.312 1 98.88 118 LEU B C 1
ATOM 2168 O O . LEU B 1 118 ? -7.664 -10.492 -1.204 1 98.88 118 LEU B O 1
ATOM 2172 N N . VAL B 1 119 ? -8.852 -10.836 -3.057 1 98.75 119 VAL B N 1
ATOM 2173 C CA . VAL B 1 119 ? -9.984 -10.031 -2.607 1 98.75 119 VAL B CA 1
ATOM 2174 C C . VAL B 1 119 ? -10.609 -10.664 -1.367 1 98.75 119 VAL B C 1
ATOM 2176 O O . VAL B 1 119 ? -10.867 -9.977 -0.376 1 98.75 119 VAL B O 1
ATOM 2179 N N . LYS B 1 120 ? -10.82 -11.93 -1.403 1 98.62 120 LYS B N 1
ATOM 2180 C CA . LYS B 1 120 ? -11.391 -12.641 -0.264 1 98.62 120 LYS B CA 1
ATOM 2181 C C . LYS B 1 120 ? -10.492 -12.523 0.964 1 98.62 120 LYS B C 1
ATOM 2183 O O . LYS B 1 120 ? -10.977 -12.328 2.08 1 98.62 120 LYS B O 1
ATOM 2188 N N . LEU B 1 121 ? -9.227 -12.703 0.745 1 98.75 121 LEU B N 1
ATOM 2189 C CA . LEU B 1 121 ? -8.273 -12.531 1.839 1 98.75 121 LEU B CA 1
ATOM 2190 C C . LEU B 1 121 ? -8.406 -11.148 2.467 1 98.75 121 LEU B C 1
ATOM 2192 O O . LEU B 1 121 ? -8.359 -11.016 3.691 1 98.75 121 LEU B O 1
ATOM 2196 N N . GLY B 1 122 ? -8.516 -10.094 1.637 1 98.5 122 GLY B N 1
ATOM 2197 C CA . GLY B 1 122 ? -8.703 -8.75 2.15 1 98.5 122 GLY B CA 1
ATOM 2198 C C . GLY B 1 122 ? -9.977 -8.594 2.959 1 98.5 122 GLY B C 1
ATOM 2199 O O . GLY B 1 122 ? -9.977 -7.961 4.016 1 98.5 122 GLY B O 1
ATOM 2200 N N . GLN B 1 123 ? -11.023 -9.211 2.465 1 97.88 123 GLN B N 1
ATOM 2201 C CA . GLN B 1 123 ? -12.312 -9.133 3.148 1 97.88 123 GLN B CA 1
ATOM 2202 C C . GLN B 1 123 ? -12.234 -9.742 4.543 1 97.88 123 GLN B C 1
ATOM 2204 O O . GLN B 1 123 ? -12.703 -9.148 5.516 1 97.88 123 GLN B O 1
ATOM 2209 N N . VAL B 1 124 ? -11.602 -10.836 4.617 1 97.5 124 VAL B N 1
ATOM 2210 C CA . VAL B 1 124 ? -11.578 -11.547 5.891 1 97.5 124 VAL B CA 1
ATOM 2211 C C . VAL B 1 124 ? -10.602 -10.859 6.844 1 97.5 124 VAL B C 1
ATOM 2213 O O . VAL B 1 124 ? -10.633 -11.102 8.055 1 97.5 124 VAL B O 1
ATOM 2216 N N . ASN B 1 125 ? -9.711 -10.047 6.262 1 96.25 125 ASN B N 1
ATOM 2217 C CA . ASN B 1 125 ? -8.812 -9.266 7.102 1 96.25 125 ASN B CA 1
ATOM 2218 C C . ASN B 1 125 ? -9.336 -7.848 7.32 1 96.25 125 ASN B C 1
ATOM 2220 O O . ASN B 1 125 ? -8.555 -6.91 7.492 1 96.25 125 ASN B O 1
ATOM 2224 N N . SER B 1 126 ? -10.602 -7.613 7.137 1 94.19 126 SER B N 1
ATOM 2225 C CA . SER B 1 126 ? -11.359 -6.43 7.543 1 94.19 126 SER B CA 1
ATOM 2226 C C . SER B 1 126 ? -11 -5.223 6.684 1 94.19 126 SER B C 1
ATOM 2228 O O . SER B 1 126 ? -10.992 -4.09 7.168 1 94.19 126 SER B O 1
ATOM 2230 N N . CYS B 1 127 ? -10.578 -5.465 5.527 1 98.12 127 CYS B N 1
ATOM 2231 C CA . CYS B 1 127 ? -10.445 -4.359 4.586 1 98.12 127 CYS B CA 1
ATOM 2232 C C . CYS B 1 127 ? -11.805 -3.842 4.148 1 98.12 127 CYS B C 1
ATOM 2234 O O . CYS B 1 127 ? -12.695 -4.625 3.801 1 98.12 127 CYS B O 1
ATOM 2236 N N . TYR B 1 128 ? -11.969 -2.486 4.184 1 97.69 128 TYR B N 1
ATOM 2237 C CA . TYR B 1 128 ? -13.234 -1.938 3.721 1 97.69 128 TYR B CA 1
ATOM 2238 C C . TYR B 1 128 ? -13.227 -1.734 2.209 1 97.69 128 TYR B C 1
ATOM 2240 O O . TYR B 1 128 ? -14.273 -1.538 1.596 1 97.69 128 TYR B O 1
ATOM 2248 N N . LYS B 1 129 ? -12.031 -1.783 1.624 1 98.31 129 LYS B N 1
ATOM 2249 C CA . LYS B 1 129 ? -11.875 -1.768 0.172 1 98.31 129 LYS B CA 1
ATOM 2250 C C . LYS B 1 129 ? -10.555 -2.418 -0.244 1 98.31 129 LYS B C 1
ATOM 2252 O O . LYS B 1 129 ? -9.633 -2.545 0.566 1 98.31 129 LYS B O 1
ATOM 2257 N N . ILE B 1 130 ? -10.484 -2.857 -1.498 1 98.75 130 ILE B N 1
ATOM 2258 C CA . ILE B 1 130 ? -9.281 -3.336 -2.166 1 98.75 130 ILE B CA 1
ATOM 2259 C C . ILE B 1 130 ? -8.977 -2.461 -3.381 1 98.75 130 ILE B C 1
ATOM 2261 O O . ILE B 1 130 ? -9.891 -2.107 -4.137 1 98.75 130 ILE B O 1
ATOM 2265 N N . ILE B 1 131 ? -7.656 -2.129 -3.467 1 98.81 131 ILE B N 1
ATOM 2266 C CA . ILE B 1 131 ? -7.309 -1.273 -4.598 1 98.81 131 ILE B CA 1
ATOM 2267 C C . ILE B 1 131 ? -6.141 -1.889 -5.367 1 98.81 131 ILE B C 1
ATOM 2269 O O . ILE B 1 131 ? -5.398 -2.713 -4.828 1 98.81 131 ILE B O 1
ATOM 2273 N N . LEU B 1 132 ? -6.012 -1.538 -6.609 1 98.75 132 LEU B N 1
ATOM 2274 C CA . LEU B 1 132 ? -4.848 -1.855 -7.43 1 98.75 132 LEU B CA 1
ATOM 2275 C C . LEU B 1 132 ? -4.66 -0.818 -8.531 1 98.75 132 LEU B C 1
ATOM 2277 O O . LEU B 1 132 ? -5.57 -0.033 -8.812 1 98.75 132 LEU B O 1
ATOM 2281 N N . ASP B 1 133 ? -3.451 -0.79 -9.039 1 98.62 133 ASP B N 1
ATOM 2282 C CA . ASP B 1 133 ? -3.086 0.061 -10.164 1 98.62 133 ASP B CA 1
ATOM 2283 C C . ASP B 1 133 ? -2.789 -0.772 -11.414 1 98.62 133 ASP B C 1
ATOM 2285 O O . ASP B 1 133 ? -2.172 -1.836 -11.32 1 98.62 133 ASP B O 1
ATOM 2289 N N . CYS B 1 134 ? -3.24 -0.288 -12.508 1 97.94 134 CYS B N 1
ATOM 2290 C CA . CYS B 1 134 ? -2.994 -1.061 -13.719 1 97.94 134 CYS B CA 1
ATOM 2291 C C . CYS B 1 134 ? -2.936 -0.153 -14.938 1 97.94 134 CYS B C 1
ATOM 2293 O O . CYS B 1 134 ? -3.32 1.016 -14.867 1 97.94 134 CYS B O 1
ATOM 2295 N N . SER B 1 135 ? -2.395 -0.701 -15.984 1 97.06 135 SER B N 1
ATOM 2296 C CA . SER B 1 135 ? -2.42 -0.025 -17.281 1 97.06 135 SER B CA 1
ATOM 2297 C C . SER B 1 135 ? -3.766 -0.211 -17.969 1 97.06 135 SER B C 1
ATOM 2299 O O . SER B 1 135 ? -4.578 -1.038 -17.547 1 97.06 135 SER B O 1
ATOM 2301 N N . SER B 1 136 ? -3.916 0.584 -19.047 1 96.81 136 SER B N 1
ATOM 2302 C CA . SER B 1 136 ? -5.164 0.523 -19.797 1 96.81 136 SER B CA 1
ATOM 2303 C C . SER B 1 136 ? -5.355 -0.846 -20.438 1 96.81 136 SER B C 1
ATOM 2305 O O . SER B 1 136 ? -6.488 -1.314 -20.594 1 96.81 136 SER B O 1
ATOM 2307 N N . SER B 1 137 ? -4.297 -1.479 -20.797 1 96.62 137 SER B N 1
ATOM 2308 C CA . SER B 1 137 ? -4.363 -2.732 -21.547 1 96.62 137 SER B CA 1
ATOM 2309 C C . SER B 1 137 ? -4.988 -3.842 -20.703 1 96.62 137 SER B C 1
ATOM 2311 O O . SER B 1 137 ? -5.605 -4.762 -21.25 1 96.62 137 SER B O 1
ATOM 2313 N N . VAL B 1 138 ? -4.883 -3.764 -19.344 1 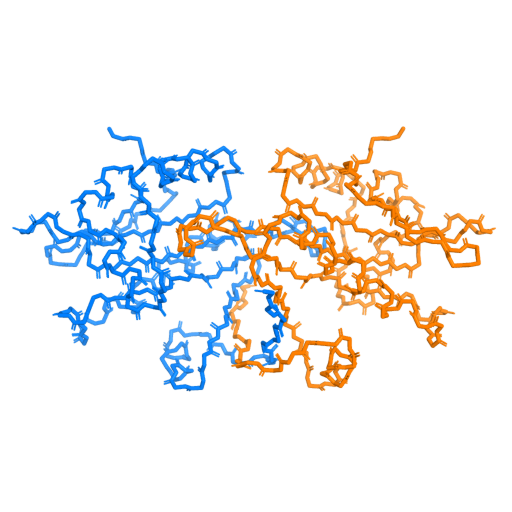96.25 138 VAL B N 1
ATOM 2314 C CA . VAL B 1 138 ? -5.383 -4.863 -18.516 1 96.25 138 VAL B CA 1
ATOM 2315 C C . VAL B 1 138 ? -6.598 -4.398 -17.719 1 96.25 138 VAL B C 1
ATOM 2317 O O . VAL B 1 138 ? -7.145 -5.156 -16.922 1 96.25 138 VAL B O 1
ATOM 2320 N N . LEU B 1 139 ? -7.02 -3.205 -17.969 1 97.19 139 LEU B N 1
ATOM 2321 C CA . LEU B 1 139 ? -8.18 -2.635 -17.281 1 97.19 139 LEU B CA 1
ATOM 2322 C C . LEU B 1 139 ? -9.398 -3.539 -17.438 1 97.19 139 LEU B C 1
ATOM 2324 O O . LEU B 1 139 ? -10.062 -3.871 -16.453 1 97.19 139 LEU B O 1
ATOM 2328 N N . PRO B 1 140 ? -9.727 -4.02 -18.688 1 96.94 140 PRO B N 1
ATOM 2329 C CA . PRO B 1 140 ? -10.906 -4.867 -18.859 1 96.94 140 PRO B CA 1
ATOM 2330 C C . PRO B 1 140 ? -10.836 -6.156 -18.047 1 96.94 140 PRO B C 1
ATOM 2332 O O . PRO B 1 140 ? -11.859 -6.637 -17.547 1 96.94 140 PRO B O 1
ATOM 2335 N N . PHE B 1 141 ? -9.664 -6.66 -17.906 1 96.75 141 PHE B N 1
ATOM 2336 C CA . PHE B 1 141 ? -9.492 -7.875 -17.125 1 96.75 141 PHE B CA 1
ATOM 2337 C C . PHE B 1 141 ? -9.945 -7.652 -15.688 1 96.75 141 PHE B C 1
ATOM 2339 O O . PHE B 1 141 ? -10.711 -8.453 -15.141 1 96.75 141 PHE B O 1
ATOM 2346 N N . TYR B 1 142 ? -9.523 -6.602 -15.062 1 98.12 142 TYR B N 1
ATOM 2347 C CA . TYR B 1 142 ? -9.828 -6.355 -13.656 1 98.12 142 TYR B CA 1
ATOM 2348 C C . TYR B 1 142 ? -11.289 -5.938 -13.484 1 98.12 142 TYR B C 1
ATOM 2350 O O . TYR B 1 142 ? -11.898 -6.223 -12.453 1 98.12 142 TYR B O 1
ATOM 2358 N N . GLU B 1 143 ? -11.805 -5.266 -14.5 1 98.12 143 GLU B N 1
ATOM 2359 C CA . GLU B 1 143 ? -13.242 -4.992 -14.477 1 98.12 143 GLU B CA 1
ATOM 2360 C C . GLU B 1 143 ? -14.047 -6.285 -14.406 1 98.12 143 GLU B C 1
ATOM 2362 O O . GLU B 1 143 ? -15.023 -6.371 -13.664 1 98.12 143 GLU B O 1
ATOM 2367 N N . LYS B 1 144 ? -13.602 -7.25 -15.172 1 97.06 144 LYS B N 1
ATOM 2368 C CA . LYS B 1 144 ? -14.266 -8.555 -15.164 1 97.06 144 LYS B CA 1
ATOM 2369 C C . LYS B 1 144 ? -14.117 -9.234 -13.805 1 97.06 144 LYS B C 1
ATOM 2371 O O . LYS B 1 144 ? -14.938 -10.078 -13.438 1 97.06 144 LYS B O 1
ATOM 2376 N N . CYS B 1 145 ? -13.086 -8.875 -13.086 1 97.25 145 CYS B N 1
ATOM 2377 C CA . CYS B 1 145 ? -12.859 -9.438 -11.758 1 97.25 145 CYS B CA 1
ATOM 2378 C C . CYS B 1 145 ? -13.688 -8.711 -10.703 1 97.25 145 CYS B C 1
ATOM 2380 O O . CYS B 1 145 ? -13.617 -9.039 -9.516 1 97.25 145 CYS B O 1
ATOM 2382 N N . GLY B 1 146 ? -14.422 -7.652 -11.047 1 97.69 146 GLY B N 1
ATOM 2383 C CA . GLY B 1 146 ? -15.328 -6.984 -10.133 1 97.69 146 GLY B CA 1
ATOM 2384 C C . GLY B 1 146 ? -14.805 -5.645 -9.648 1 97.69 146 GLY B C 1
ATOM 2385 O O . GLY B 1 146 ? -15.461 -4.969 -8.852 1 97.69 146 GLY B O 1
ATOM 2386 N N . LEU B 1 147 ? -13.617 -5.266 -10.125 1 98.56 147 LEU B N 1
ATOM 2387 C CA . LEU B 1 147 ? -13.086 -3.957 -9.758 1 98.56 147 LEU B CA 1
ATOM 2388 C C . LEU B 1 147 ? -13.578 -2.885 -10.727 1 98.56 147 LEU B C 1
ATOM 2390 O O . LEU B 1 147 ? -13.969 -3.191 -11.852 1 98.56 147 LEU B O 1
ATOM 2394 N N . SER B 1 148 ? -13.547 -1.63 -10.25 1 98.56 148 SER B N 1
ATOM 2395 C CA . SER B 1 148 ? -13.969 -0.51 -11.086 1 98.56 148 SER B CA 1
ATOM 2396 C C . SER B 1 148 ? -12.938 0.611 -11.07 1 98.56 148 SER B C 1
ATOM 2398 O O . SER B 1 148 ? -12.305 0.866 -10.047 1 98.56 148 SER B O 1
ATOM 2400 N N . LYS B 1 149 ? -12.836 1.25 -12.195 1 98.12 149 LYS B N 1
ATOM 2401 C CA . LYS B 1 149 ? -11.945 2.404 -12.289 1 98.12 149 LYS B CA 1
ATOM 2402 C C . LYS B 1 149 ? -12.438 3.547 -11.406 1 98.12 149 LYS B C 1
ATOM 2404 O O . LYS B 1 149 ? -13.609 3.926 -11.461 1 98.12 149 LYS B O 1
ATOM 2409 N N . LYS B 1 150 ? -11.5 4.129 -10.594 1 98.19 150 LYS B N 1
ATOM 2410 C CA . LYS B 1 150 ? -11.922 5.18 -9.672 1 98.19 150 LYS B CA 1
ATOM 2411 C C . LYS B 1 150 ? -11.109 6.457 -9.883 1 98.19 150 LYS B C 1
ATOM 2413 O O . LYS B 1 150 ? -11.5 7.527 -9.414 1 98.19 150 LYS B O 1
ATOM 2418 N N . GLY B 1 151 ? -10.047 6.363 -10.578 1 98.06 151 GLY B N 1
ATOM 2419 C CA . GLY B 1 151 ? -9.211 7.531 -10.797 1 98.06 151 GLY B CA 1
ATOM 2420 C C . GLY B 1 151 ? -7.914 7.211 -11.508 1 98.06 151 GLY B C 1
ATOM 2421 O O . GLY B 1 151 ? -7.891 6.395 -12.43 1 98.06 151 GLY B O 1
ATOM 2422 N N . HIS B 1 152 ? -6.883 7.949 -11.039 1 98.25 152 HIS B N 1
ATOM 2423 C CA . HIS B 1 152 ? -5.602 7.863 -11.734 1 98.25 152 HIS B CA 1
ATOM 2424 C C . HIS B 1 152 ? -4.504 7.363 -10.805 1 98.25 152 HIS B C 1
ATOM 2426 O O . HIS B 1 152 ? -4.477 7.707 -9.625 1 98.25 152 HIS B O 1
ATOM 2432 N N . PHE B 1 153 ? -3.666 6.539 -11.359 1 97.19 153 PHE B N 1
ATOM 2433 C CA . PHE B 1 153 ? -2.412 6.09 -10.766 1 97.19 153 PHE B CA 1
ATOM 2434 C C . PHE B 1 153 ? -1.259 6.992 -11.18 1 97.19 153 PHE B C 1
ATOM 2436 O O . PHE B 1 153 ? -1.021 7.191 -12.375 1 97.19 153 PHE B O 1
ATOM 2443 N N . MET B 1 154 ? -0.603 7.711 -10.211 1 98.69 154 MET B N 1
ATOM 2444 C CA . MET B 1 154 ? 0.532 8.586 -10.5 1 98.69 154 MET B CA 1
ATOM 2445 C C . MET B 1 154 ? 1.804 8.055 -9.844 1 98.69 154 MET B C 1
ATOM 2447 O O . MET B 1 154 ? 1.741 7.363 -8.828 1 98.69 154 MET B O 1
ATOM 2451 N N . ALA B 1 155 ? 2.953 8.391 -10.453 1 98.69 155 ALA B N 1
ATOM 2452 C CA . ALA B 1 155 ? 4.215 7.875 -9.93 1 98.69 155 ALA B CA 1
ATOM 2453 C C . ALA B 1 155 ? 5.359 8.852 -10.195 1 98.69 155 ALA B C 1
ATOM 2455 O O . ALA B 1 155 ? 5.273 9.68 -11.102 1 98.69 155 ALA B O 1
ATOM 2456 N N . ILE B 1 156 ? 6.316 8.844 -9.398 1 98.5 156 ILE B N 1
ATOM 2457 C CA . ILE B 1 156 ? 7.645 9.406 -9.633 1 98.5 156 ILE B CA 1
ATOM 2458 C C . ILE B 1 156 ? 8.703 8.336 -9.398 1 98.5 156 ILE B C 1
ATOM 2460 O O . ILE B 1 156 ? 8.602 7.539 -8.461 1 98.5 156 ILE B O 1
ATOM 2464 N N . TYR B 1 157 ? 9.672 8.188 -10.281 1 97 157 TYR B N 1
ATOM 2465 C CA . TYR B 1 157 ? 10.727 7.18 -10.242 1 97 157 TYR B CA 1
ATOM 2466 C C . TYR B 1 157 ? 12.078 7.812 -9.938 1 97 157 TYR B C 1
ATOM 2468 O O . TYR B 1 157 ? 12.344 8.953 -10.336 1 97 157 TYR B O 1
ATOM 2476 N N . PHE B 1 158 ? 12.867 7.031 -9.32 1 95.12 158 PHE B N 1
ATOM 2477 C CA . PHE B 1 158 ? 14.18 7.543 -8.945 1 95.12 158 PHE B CA 1
ATOM 2478 C C . PHE B 1 158 ? 15.289 6.723 -9.602 1 95.12 158 PHE B C 1
ATOM 2480 O O . PHE B 1 158 ? 15.102 5.543 -9.906 1 95.12 158 PHE B O 1
#

Nearest PDB structures (foldseek):
  3t90-assembly1_A-2  TM=9.755E-01  e=1.527E-16  Arabidopsis thaliana
  4ag9-assembly1_B  TM=9.259E-01  e=2.353E-16  Caenorhabditis elegans
  2o28-assembly1_B  TM=9.485E-01  e=9.160E-16  Homo sapiens
  3cxp-assembly1_A-2  TM=9.629E-01  e=3.566E-15  Homo sapiens
  1i21-assembly1_B  TM=9.135E-01  e=8.468E-15  Saccharomyces cerevisiae

InterPro domains:
  IPR000182 GNAT domain [PF00583] (55-146)
  IPR000182 GNAT domain [PS51186] (17-158)
  IPR016181 Acyl-CoA N-acyltransferase [SSF55729] (15-152)
  IPR039143 Glucosamine 6-phosphate N-acetyltransferase-like [PTHR13355] (13-154)

Foldseek 3Di:
DDFLDDAPDDADDDVQKDKDGDDLCLVVQCPQVQLVVVPHDPQDSVNSVVVSVVSSVVPQKGKMWIARNVSRHTFWIKIWGWAFDPPPVGFIETEIDSTGGHPVPPPVCVSLSRLLRSQVSSVVRRHPYYDYDDDPVCQVVVVVSVDDDDDDDDDDDD/DDFLDDAPDDADDDPQKGKDGDDLCLVVQCPQVQLVVVPHRPQDSVNSVVVSVVSSVVPQKGKIWIARNVSRHTFWIKIWGWAFDPPPVGFIETEIDSTGGHPVPPPVCVSLSRLLRSQVSSVVRRHPYYDYDDDPVCQVVVVVSVDDDDDDDDDDDD

Sequence (316 aa):
MTSLFISPIQLPQVGTIQFRALQKEDYDKGVCSVLEQLTSCSTDKNKFNDVFDLMKKENNYYIVVGEDLSTSQIILTGTLFIESKIIHNGSSVGHIEDIAVSNSYRKMNLGRILIDTLVKLGQVNSCYKIILDCSSSVLPFYEKCGLSKKGHFMAIYFMTSLFISPIQLPQVGTIQFRALQKEDYDKGVCSVLEQLTSCSTDKNKFNDVFDLMKKENNYYIVVGEDLSTSQIILTGTLFIESKIIHNGSSVGHIEDIAVSNSYRKMNLGRILIDTLVKLGQVNSCYKIILDCSSSVLPFYEKCGLSKKGHFMAIYF

pLDDT: mean 96.81, std 4.1, range [64.81, 98.94]